Protein AF-A0A1M3BJ29-F1 (afdb_monomer_lite)

Sequence (364 aa):
MPGTSGEQMVEWARKAEQRGFSSLGTIDRITYGSYESLIALSAAAAVTERIGLVTAVLLAPLRDNGALLGKQTLSLNALSGGRLTLGLGLGGRDDDYAAIDADMSTRGADMEAILTRLTEVWADDTIGPAVAPPTLIIGGGVPASFERAAKYGSEGWIAGGLPPDAFADSLAKVKQAWAAAGRDGEPRGMALGYFALGDADPAPYLTDYYAFLGEETANMIAGSAARDADTVRGYIGGFSEAGCDELIFFPTVADPDQVDLLADAAGPERGGVRAGEEVARVAVKLQPRGHRDELLGFAGDVLRARVAAPPVDGKANKALCKLIAERAGVPPSRVAVVRGVKSRDKLVEIQGVDAAALPGLLGG

pLDDT: mean 93.1, std 9.47, range [32.84, 98.75]

Foldseek 3Di:
DAPQDLVLLLLLLLLLVVLPPQADEDEAFDPDRDDHQLVSLLSSLQNDAGHAYEYLAYQQLLVQDLLVVLQSQLQSCVSNVNRYEHEYEHDDDVVRCVVSVHDSVCSLVSSVVSLVSSLVNQVDCPRHHVDHGHAYEYEDQDLSRLLVCLDSNHQAYEYEDDFLVSQLVSLVSSQVSNVVSVHPDGHAYEYEAEADEDPDQLLVQQQVVCCVVPNVVSVVNSVRHHYALVSLCVRVVSNVVSVHPYYHYDYSDSHSCVSVRSSVSNPPPPPDDPLFAAKAKAKEQEAELDPAWDFPADDDRYTYTYHNHDLPPLRSVLSVLVSLCVLQVHDSVQKHFPDQSVHSITMIIGTSDHNVCSNVSRHD

Radius of gyration: 23.7 Å; chains: 1; bounding box: 48×61×63 Å

Secondary structure (DSSP, 8-state):
-TT--HHHHHHHHHHHHHTT-SEEEE---SSSSSPPHHHHHHHHHHH-SSSEEEES-EEGGG---HHHHHHHHHHHHHHHTS-EEEEEE----HHHHHTTT--TTTHHHHHHHHHHHHHHHHH-TTSS-SSPPPEEEEE-SSHHHHHHHHSTT--EEE--S--HHHHHHHHHHHHHHHHHTT-SS-PEEEEEEEE--TT--SHHHHHHHTGGG-HHHHHHHHHTSB-SHHHHHHHHHHHHHTT-SEEEEEESS--THHHHHHHHHH-S-SS---TT--EEEEEEEEEES-SS-EEEEEETTEEEEEESS-SSTTHHHHHHHHHHHHHHTS-GGGEEEEE-TTSSEEEEEEET--TTTHHHHH--

Structure (mmCIF, N/CA/C/O backbone):
data_AF-A0A1M3BJ29-F1
#
_entry.id   AF-A0A1M3BJ29-F1
#
loop_
_atom_site.group_PDB
_atom_site.id
_atom_site.type_symbol
_atom_site.label_atom_id
_atom_site.label_alt_id
_atom_site.label_comp_id
_atom_site.label_asym_id
_atom_site.label_entity_id
_atom_site.label_seq_id
_atom_site.pdbx_PDB_ins_code
_atom_site.Cartn_x
_atom_site.Cartn_y
_atom_site.Cartn_z
_atom_site.occupancy
_atom_site.B_iso_or_equiv
_atom_site.auth_seq_id
_atom_site.auth_comp_id
_atom_site.auth_asym_id
_atom_site.auth_atom_id
_atom_site.pdbx_PDB_model_num
ATOM 1 N N . MET A 1 1 ? -0.703 -0.303 -14.716 1.00 85.44 1 MET A N 1
ATOM 2 C CA . MET A 1 1 ? 0.170 -0.125 -15.896 1.00 85.44 1 MET A CA 1
ATOM 3 C C . MET A 1 1 ? -0.687 0.303 -17.080 1.00 85.44 1 MET A C 1
ATOM 5 O O . MET A 1 1 ? -1.888 0.035 -17.042 1.00 85.44 1 MET A O 1
ATOM 9 N N . PRO A 1 2 ? -0.115 0.953 -18.104 1.00 90.56 2 PRO A N 1
ATOM 10 C CA . PRO A 1 2 ? -0.832 1.302 -19.323 1.00 90.56 2 PRO A CA 1
ATOM 11 C C . PRO A 1 2 ? -1.365 0.059 -20.037 1.00 90.56 2 PRO A C 1
ATOM 13 O O . PRO A 1 2 ? -0.693 -0.967 -20.094 1.00 90.56 2 PRO A O 1
ATOM 16 N N . GLY A 1 3 ? -2.587 0.144 -20.564 1.00 90.81 3 GLY A N 1
ATOM 17 C CA . GLY A 1 3 ? -3.200 -0.934 -21.347 1.00 90.81 3 GLY A CA 1
ATOM 18 C C . GLY A 1 3 ? -3.744 -2.119 -20.540 1.00 90.81 3 GLY A C 1
ATOM 19 O O . GLY A 1 3 ? -4.317 -3.026 -21.138 1.00 90.81 3 GLY A O 1
ATOM 20 N N . THR A 1 4 ? -3.624 -2.124 -19.207 1.00 94.38 4 THR A N 1
ATOM 21 C CA . THR A 1 4 ? -4.295 -3.124 -18.362 1.00 94.38 4 THR A CA 1
ATOM 22 C C . THR A 1 4 ? -5.810 -2.974 -18.495 1.00 94.38 4 THR A C 1
ATOM 24 O O . THR A 1 4 ? -6.353 -1.909 -18.211 1.00 94.38 4 THR A O 1
ATOM 27 N N . SER A 1 5 ? -6.499 -4.036 -18.912 1.00 96.56 5 SER A N 1
ATOM 28 C CA . SER A 1 5 ? -7.964 -4.054 -18.976 1.00 96.56 5 SER A CA 1
ATOM 29 C C . SER A 1 5 ? -8.600 -4.220 -17.592 1.00 96.56 5 SER A C 1
ATOM 31 O O . SER A 1 5 ? -7.969 -4.688 -16.639 1.00 96.56 5 SER A O 1
ATOM 33 N N . GLY A 1 6 ? -9.889 -3.886 -17.483 1.00 95.44 6 GLY A N 1
ATOM 34 C CA . GLY A 1 6 ? -10.634 -4.056 -16.236 1.00 95.44 6 GLY A CA 1
ATOM 35 C C . GLY A 1 6 ? -10.745 -5.525 -15.823 1.00 95.44 6 GLY A C 1
ATOM 36 O O . GLY A 1 6 ? -10.639 -5.834 -14.641 1.00 95.44 6 GLY A O 1
ATOM 37 N N . GLU A 1 7 ? -10.888 -6.432 -16.793 1.00 96.62 7 GLU A N 1
ATOM 38 C CA . GLU A 1 7 ? -10.922 -7.878 -16.555 1.00 96.62 7 GLU A CA 1
ATOM 39 C C . GLU A 1 7 ? -9.597 -8.384 -15.978 1.00 96.62 7 GLU A C 1
ATOM 41 O O . GLU A 1 7 ? -9.605 -9.058 -14.951 1.00 96.62 7 GLU A O 1
ATOM 46 N N . GLN A 1 8 ? -8.463 -7.983 -16.565 1.00 96.88 8 GLN A N 1
ATOM 47 C CA . GLN A 1 8 ? -7.137 -8.348 -16.053 1.00 96.88 8 GLN A CA 1
ATOM 48 C C . GLN A 1 8 ? -6.909 -7.836 -14.630 1.00 96.88 8 GLN A C 1
ATOM 50 O O . GLN A 1 8 ? -6.399 -8.573 -13.793 1.00 96.88 8 GLN A O 1
ATOM 55 N N . MET A 1 9 ? -7.305 -6.595 -14.332 1.00 95.88 9 MET A N 1
ATOM 56 C CA . MET A 1 9 ? -7.158 -6.027 -12.988 1.00 95.88 9 MET A CA 1
ATOM 57 C C . MET A 1 9 ? -7.984 -6.804 -11.949 1.00 95.88 9 MET A C 1
ATOM 59 O O . MET A 1 9 ? -7.482 -7.138 -10.877 1.00 95.88 9 MET A O 1
ATOM 63 N N . VAL A 1 10 ? -9.233 -7.142 -12.279 1.00 96.50 10 VAL A N 1
ATOM 64 C CA . VAL A 1 10 ? -10.110 -7.928 -11.398 1.00 96.50 10 VAL A CA 1
ATOM 65 C C . VAL A 1 10 ? -9.575 -9.351 -11.209 1.00 96.50 10 VAL A C 1
ATOM 67 O O . VAL A 1 10 ? -9.601 -9.874 -10.094 1.00 96.50 10 VAL A O 1
ATOM 70 N N . GLU A 1 11 ? -9.069 -9.975 -12.272 1.00 97.75 11 GLU A N 1
ATOM 71 C CA . GLU A 1 11 ? -8.476 -11.311 -12.202 1.00 97.75 11 GLU A CA 1
ATOM 72 C C . GLU A 1 11 ? -7.193 -11.326 -11.367 1.00 97.75 11 GLU A C 1
ATOM 74 O O . GLU A 1 11 ? -6.992 -12.238 -10.566 1.00 97.75 11 GLU A O 1
ATOM 79 N N . TRP A 1 12 ? -6.383 -10.269 -11.453 1.00 97.12 12 TRP A N 1
ATOM 80 C CA . TRP A 1 12 ? -5.214 -10.081 -10.597 1.00 97.12 12 TRP A CA 1
ATOM 81 C C . TRP A 1 12 ? -5.582 -10.134 -9.113 1.00 97.12 12 TRP A C 1
ATOM 83 O O . TRP A 1 12 ? -4.944 -10.842 -8.335 1.00 97.12 12 TRP A O 1
ATOM 93 N N . ALA A 1 13 ? -6.636 -9.412 -8.720 1.00 97.94 13 ALA A N 1
ATOM 94 C CA . ALA A 1 13 ? -7.101 -9.379 -7.337 1.00 97.94 13 ALA A CA 1
ATOM 95 C C . ALA A 1 13 ? -7.564 -10.765 -6.856 1.00 97.94 13 ALA A C 1
ATOM 97 O O . ALA A 1 13 ? -7.181 -11.201 -5.768 1.00 97.94 13 ALA A O 1
ATOM 98 N N . ARG A 1 14 ? -8.336 -11.487 -7.684 1.00 97.94 14 ARG A N 1
ATOM 99 C CA . ARG A 1 14 ? -8.799 -12.847 -7.361 1.00 97.94 14 ARG A CA 1
ATOM 100 C C . ARG A 1 14 ? -7.642 -13.823 -7.218 1.00 97.94 14 ARG A C 1
ATOM 102 O O . ARG A 1 14 ? -7.586 -14.543 -6.223 1.00 97.94 14 ARG A O 1
ATOM 109 N N . LYS A 1 15 ? -6.718 -13.841 -8.183 1.00 97.69 15 LYS A N 1
ATOM 110 C CA . LYS A 1 15 ? -5.537 -14.709 -8.138 1.00 97.69 15 LYS A CA 1
ATOM 111 C C . LYS A 1 15 ? -4.678 -14.396 -6.923 1.00 97.69 15 LYS A C 1
ATOM 113 O O . LYS A 1 15 ? -4.267 -15.321 -6.232 1.00 97.69 15 LYS A O 1
ATOM 118 N N . ALA A 1 16 ? -4.460 -13.119 -6.604 1.00 97.19 16 ALA A N 1
ATOM 119 C CA . ALA A 1 16 ? -3.646 -12.738 -5.454 1.00 97.19 16 ALA A CA 1
ATOM 120 C C . ALA A 1 16 ? -4.238 -13.289 -4.144 1.00 97.19 16 ALA A C 1
ATOM 122 O O . ALA A 1 16 ? -3.531 -13.911 -3.350 1.00 97.19 16 ALA A O 1
ATOM 123 N N . GLU A 1 17 ? -5.552 -13.164 -3.946 1.00 96.06 17 GLU A N 1
ATOM 124 C CA . GLU A 1 17 ? -6.209 -13.749 -2.775 1.00 96.06 17 GLU A CA 1
ATOM 125 C C . GLU A 1 17 ? -6.173 -15.287 -2.782 1.00 96.06 17 GLU A C 1
ATOM 127 O O . GLU A 1 17 ? -5.864 -15.902 -1.761 1.00 96.06 17 GLU A O 1
ATOM 132 N N . GLN A 1 18 ? -6.474 -15.926 -3.917 1.00 95.12 18 GLN A N 1
ATOM 133 C CA . GLN A 1 18 ? -6.482 -17.391 -4.039 1.00 95.12 18 GLN A CA 1
ATOM 134 C C . GLN A 1 18 ? -5.099 -17.998 -3.805 1.00 95.12 18 GLN A C 1
ATOM 136 O O . GLN A 1 18 ? -4.978 -19.068 -3.210 1.00 95.12 18 GLN A O 1
ATOM 141 N N . ARG A 1 19 ? -4.050 -17.302 -4.247 1.00 94.50 19 ARG A N 1
ATOM 142 C CA . ARG A 1 19 ? -2.663 -17.695 -4.024 1.00 94.50 19 ARG A CA 1
ATOM 143 C C . ARG A 1 19 ? -2.163 -17.333 -2.629 1.00 94.50 19 ARG A C 1
ATOM 145 O O . ARG A 1 19 ? -1.048 -17.730 -2.314 1.00 94.50 19 ARG A O 1
ATOM 152 N N . GLY A 1 20 ? -2.956 -16.658 -1.795 1.00 91.50 20 GLY A N 1
ATOM 153 C CA . GLY A 1 20 ? -2.639 -16.407 -0.388 1.00 91.50 20 GLY A CA 1
ATOM 154 C C . GLY A 1 20 ? -1.705 -15.223 -0.146 1.00 91.50 20 GLY A C 1
ATOM 155 O O . GLY A 1 20 ? -0.954 -15.239 0.823 1.00 91.50 20 GLY A O 1
ATOM 156 N N . PHE A 1 21 ? -1.706 -14.213 -1.019 1.00 95.56 21 PHE A N 1
ATOM 157 C CA . PHE A 1 21 ? -1.028 -12.951 -0.714 1.00 95.56 21 PHE A CA 1
ATOM 158 C C . PHE A 1 21 ? -1.762 -12.205 0.410 1.00 95.56 21 PHE A C 1
ATOM 160 O O . PHE A 1 21 ? -2.993 -12.189 0.459 1.00 95.56 21 PHE A O 1
ATOM 167 N N . SER A 1 22 ? -0.996 -11.571 1.298 1.00 95.00 22 SER A N 1
ATOM 168 C CA . SER A 1 22 ? -1.497 -10.764 2.418 1.00 95.00 22 SER A CA 1
ATOM 169 C C . SER A 1 22 ? -2.079 -9.428 1.967 1.00 95.00 22 SER A C 1
ATOM 171 O O . SER A 1 22 ? -3.017 -8.925 2.585 1.00 95.00 22 SER A O 1
ATOM 173 N N . SER A 1 23 ? -1.545 -8.846 0.892 1.00 96.12 23 SER A N 1
ATOM 174 C CA . SER A 1 23 ? -1.944 -7.528 0.411 1.00 96.12 23 SER A CA 1
ATOM 175 C C . SER A 1 23 ? -1.945 -7.403 -1.115 1.00 96.12 23 SER A C 1
ATOM 177 O O . SER A 1 23 ? -1.180 -8.053 -1.825 1.00 96.12 23 SER A O 1
ATOM 179 N N . LEU A 1 24 ? -2.826 -6.533 -1.613 1.00 96.00 24 LEU A N 1
ATOM 180 C CA . LEU A 1 24 ? -2.876 -6.042 -2.984 1.00 96.00 24 LEU A CA 1
ATOM 181 C C . LEU A 1 24 ? -2.599 -4.534 -2.967 1.00 96.00 24 LEU A C 1
ATOM 183 O O . LEU A 1 24 ? -3.343 -3.770 -2.349 1.00 96.00 24 LEU A O 1
ATOM 187 N N . GLY A 1 25 ? -1.524 -4.116 -3.637 1.00 96.06 25 GLY A N 1
ATOM 188 C CA . GLY A 1 25 ? -1.074 -2.725 -3.672 1.00 96.06 25 GLY A CA 1
ATOM 189 C C . GLY A 1 25 ? -1.437 -1.985 -4.962 1.00 96.06 25 GLY A C 1
ATOM 190 O O . GLY A 1 25 ? -1.414 -2.572 -6.043 1.00 96.06 25 GLY A O 1
ATOM 191 N N . THR A 1 26 ? -1.680 -0.675 -4.875 1.00 96.81 26 THR A N 1
ATOM 192 C CA . THR A 1 26 ? -1.688 0.244 -6.032 1.00 96.81 26 THR A CA 1
ATOM 193 C C . THR A 1 26 ? -0.641 1.346 -5.877 1.00 96.81 26 THR A C 1
ATOM 195 O O . THR A 1 26 ? -0.349 1.771 -4.763 1.00 96.81 26 THR A O 1
ATOM 198 N N . ILE A 1 27 ? -0.101 1.844 -6.993 1.00 93.69 27 ILE A N 1
ATOM 199 C CA . ILE A 1 27 ? 0.728 3.060 -7.038 1.00 93.69 27 ILE A CA 1
ATOM 200 C C . ILE A 1 27 ? -0.049 4.123 -7.809 1.00 93.69 27 ILE A C 1
ATOM 202 O O . ILE A 1 27 ? -0.642 3.826 -8.845 1.00 93.69 27 ILE A O 1
ATOM 206 N N . ASP A 1 28 ? -0.035 5.349 -7.298 1.00 95.06 28 ASP A N 1
ATOM 207 C CA . ASP A 1 28 ? -0.880 6.434 -7.778 1.00 95.06 28 ASP A CA 1
ATOM 208 C C . ASP A 1 28 ? -0.144 7.371 -8.755 1.00 95.06 28 ASP A C 1
ATOM 210 O O . ASP A 1 28 ? 1.025 7.715 -8.560 1.00 95.06 28 ASP A O 1
ATOM 214 N N . ARG A 1 29 ? -0.854 7.779 -9.810 1.00 94.44 29 ARG A N 1
ATOM 215 C CA . ARG A 1 29 ? -0.476 8.776 -10.826 1.00 94.44 29 ARG A CA 1
ATOM 216 C C . ARG A 1 29 ? -1.756 9.382 -11.395 1.00 94.44 29 ARG A C 1
ATOM 218 O O . ARG A 1 29 ? -2.743 8.664 -11.549 1.00 94.44 29 ARG A O 1
ATOM 225 N N . ILE A 1 30 ? -1.717 10.657 -11.770 1.00 94.94 30 ILE A N 1
ATOM 226 C CA . ILE A 1 30 ? -2.818 11.321 -12.484 1.00 94.94 30 ILE A CA 1
ATOM 227 C C . ILE A 1 30 ? -2.567 11.268 -13.991 1.00 94.94 30 ILE A C 1
ATOM 229 O O . ILE A 1 30 ? -3.435 10.891 -14.774 1.00 94.94 30 ILE A O 1
ATOM 233 N N . THR A 1 31 ? -1.347 11.598 -14.399 1.00 94.88 31 THR A N 1
ATOM 234 C CA . THR A 1 31 ? -0.920 11.747 -15.796 1.00 94.88 31 THR A CA 1
ATOM 235 C C . THR A 1 31 ? -0.272 10.479 -16.336 1.00 94.88 31 THR A C 1
ATOM 237 O O . THR A 1 31 ? 0.792 10.491 -16.952 1.00 94.88 31 THR A O 1
ATOM 240 N N . TYR A 1 32 ? -0.906 9.336 -16.089 1.00 94.50 32 TYR A N 1
ATOM 241 C CA . TYR A 1 32 ? -0.381 8.053 -16.530 1.00 94.50 32 TYR A CA 1
ATOM 242 C C . TYR A 1 32 ? -1.513 7.091 -16.885 1.00 94.50 32 TYR A C 1
ATOM 244 O O . TYR A 1 32 ? -2.586 7.153 -16.296 1.00 94.50 32 TYR A O 1
ATOM 252 N N . GLY A 1 33 ? -1.288 6.188 -17.845 1.00 91.94 33 GLY A N 1
ATOM 253 C CA . GLY A 1 33 ? -2.321 5.303 -18.411 1.00 91.94 33 GLY A CA 1
ATOM 254 C C . GLY A 1 33 ? -2.851 4.201 -17.477 1.00 91.94 33 GLY A C 1
ATOM 255 O O . GLY A 1 33 ? -3.250 3.144 -17.955 1.00 91.94 33 GLY A O 1
ATOM 256 N N . SER A 1 34 ? -2.801 4.392 -16.160 1.00 92.25 34 SER A N 1
ATOM 257 C CA . SER A 1 34 ? -3.287 3.471 -15.130 1.00 92.25 34 SER A CA 1
ATOM 258 C C . SER A 1 34 ? -4.682 3.845 -14.618 1.00 92.25 34 SER A C 1
ATOM 260 O O . SER A 1 34 ? -5.132 4.977 -14.762 1.00 92.25 34 SER A O 1
ATOM 262 N N . TYR A 1 35 ? -5.362 2.891 -13.977 1.00 95.56 35 TYR A N 1
ATOM 263 C CA . TYR A 1 35 ? -6.582 3.172 -13.216 1.00 95.56 35 TYR A CA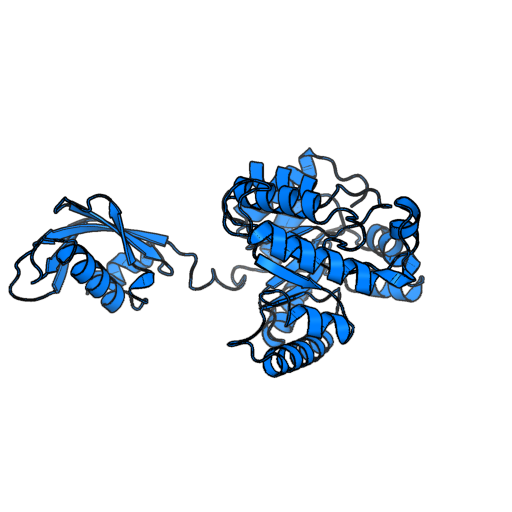 1
ATOM 264 C C . TYR A 1 35 ? -6.291 4.026 -11.976 1.00 95.56 35 TYR A C 1
ATOM 266 O O . TYR A 1 35 ? -5.233 3.887 -11.363 1.00 95.56 35 TYR A O 1
ATOM 274 N N . GLU A 1 36 ? -7.256 4.861 -11.583 1.00 96.38 36 GLU A N 1
ATOM 275 C CA . GLU A 1 36 ? -7.212 5.593 -10.312 1.00 96.38 36 GLU A CA 1
ATOM 276 C C . GLU A 1 36 ? -7.216 4.604 -9.134 1.00 96.38 36 GLU A C 1
ATOM 278 O O . GLU A 1 36 ? -7.970 3.623 -9.132 1.00 96.38 36 GLU A O 1
ATOM 283 N N . SER A 1 37 ? -6.352 4.852 -8.146 1.00 96.88 37 SER A N 1
ATOM 284 C CA . SER A 1 37 ? -6.035 3.906 -7.070 1.00 96.88 37 SER A CA 1
ATOM 285 C C . SER A 1 37 ? -7.246 3.464 -6.240 1.00 96.88 37 SER A C 1
ATOM 287 O O . SER A 1 37 ? -7.440 2.266 -6.028 1.00 96.88 37 SER A O 1
ATOM 289 N N . LEU A 1 38 ? -8.076 4.396 -5.764 1.00 98.06 38 LEU A N 1
ATOM 290 C CA . LEU A 1 38 ? -9.226 4.066 -4.917 1.00 98.06 38 LEU A CA 1
ATOM 291 C C . LEU A 1 38 ? -10.330 3.367 -5.715 1.00 98.06 38 LEU A C 1
ATOM 293 O O . LEU A 1 38 ? -10.992 2.472 -5.187 1.00 98.06 38 LEU A O 1
ATOM 297 N N . ILE A 1 39 ? -10.513 3.726 -6.987 1.00 97.81 39 ILE A N 1
ATOM 298 C CA . ILE A 1 39 ? -11.449 3.043 -7.890 1.00 97.81 39 ILE A CA 1
ATOM 299 C C . ILE A 1 39 ? -10.988 1.603 -8.148 1.00 97.81 39 ILE A C 1
ATOM 301 O O . ILE A 1 39 ? -11.791 0.675 -8.024 1.00 97.81 39 ILE A O 1
ATOM 305 N N . ALA A 1 40 ? -9.704 1.395 -8.451 1.00 97.75 40 ALA A N 1
ATOM 306 C CA . ALA A 1 40 ? -9.143 0.063 -8.668 1.00 97.75 40 ALA A CA 1
ATOM 307 C C . ALA A 1 40 ? -9.280 -0.819 -7.415 1.00 97.75 40 ALA A C 1
ATOM 309 O O . ALA A 1 40 ? -9.780 -1.941 -7.500 1.00 97.75 40 ALA A O 1
ATOM 310 N N . LEU A 1 41 ? -8.932 -0.289 -6.237 1.00 98.56 41 LEU A N 1
ATOM 311 C CA . LEU A 1 41 ? -9.098 -1.011 -4.974 1.00 98.56 41 LEU A CA 1
ATOM 312 C C . LEU A 1 41 ? -10.571 -1.255 -4.617 1.00 98.56 41 LEU A C 1
ATOM 314 O O . LEU A 1 41 ? -10.875 -2.282 -4.021 1.00 98.56 41 LEU A O 1
ATOM 318 N N . SER A 1 42 ? -11.501 -0.380 -5.013 1.00 98.56 42 SER A N 1
ATOM 319 C CA . SER A 1 42 ? -12.945 -0.621 -4.840 1.00 98.56 42 SER A CA 1
ATOM 320 C C . SER A 1 42 ? -13.434 -1.805 -5.675 1.00 98.56 42 SER A C 1
ATOM 322 O O . SER A 1 42 ? -14.220 -2.620 -5.194 1.00 98.56 42 SER A O 1
ATOM 324 N N . ALA A 1 43 ? -12.949 -1.936 -6.911 1.00 98.38 43 ALA A N 1
ATOM 325 C CA . ALA A 1 43 ? -13.258 -3.088 -7.748 1.00 98.38 43 ALA A CA 1
ATOM 326 C C . ALA A 1 43 ? -12.630 -4.379 -7.194 1.00 98.38 43 ALA A C 1
ATOM 328 O O . ALA A 1 43 ? -13.306 -5.405 -7.142 1.00 98.38 43 ALA A O 1
ATOM 329 N N . ALA A 1 44 ? -11.386 -4.318 -6.704 1.00 98.38 44 ALA A N 1
ATOM 330 C CA . ALA A 1 44 ? -10.740 -5.440 -6.021 1.00 98.38 44 ALA A CA 1
ATOM 331 C C . ALA A 1 44 ? -11.490 -5.849 -4.740 1.00 98.38 44 ALA A C 1
ATOM 333 O O . ALA A 1 44 ? -11.702 -7.039 -4.503 1.00 98.38 44 ALA A O 1
ATOM 334 N N . ALA A 1 45 ? -11.955 -4.881 -3.942 1.00 98.44 45 ALA A N 1
ATOM 335 C CA . ALA A 1 45 ? -12.751 -5.126 -2.739 1.00 98.44 45 ALA A CA 1
ATOM 336 C C . ALA A 1 45 ? -14.032 -5.910 -3.044 1.00 98.44 45 ALA A C 1
ATOM 338 O O . ALA A 1 45 ? -14.408 -6.782 -2.271 1.00 98.44 45 ALA A O 1
ATOM 339 N N . ALA A 1 46 ? -14.679 -5.632 -4.180 1.00 98.12 46 ALA A N 1
ATOM 340 C CA . ALA A 1 46 ? -15.920 -6.291 -4.580 1.00 98.12 46 ALA A CA 1
ATOM 341 C C . ALA A 1 46 ? -15.744 -7.762 -5.004 1.00 98.12 46 ALA A C 1
ATOM 343 O O . ALA A 1 46 ? -16.730 -8.495 -5.070 1.00 98.12 46 ALA A O 1
ATOM 344 N N . VAL A 1 47 ? -14.519 -8.193 -5.322 1.00 98.00 47 VAL A N 1
ATOM 345 C CA . VAL A 1 47 ? -14.226 -9.560 -5.793 1.00 98.00 47 VAL A CA 1
ATOM 346 C C . VAL A 1 47 ? -13.291 -10.337 -4.870 1.00 98.00 47 VAL A C 1
ATOM 348 O O . VAL A 1 47 ? -12.876 -11.436 -5.235 1.00 98.00 47 VAL A O 1
ATOM 351 N N . THR A 1 48 ? -12.959 -9.772 -3.707 1.00 97.62 48 THR A N 1
ATOM 352 C CA . THR A 1 48 ? -12.093 -10.394 -2.701 1.00 97.62 48 THR A CA 1
ATOM 353 C C . THR A 1 48 ? -12.678 -10.268 -1.303 1.00 97.62 48 THR A C 1
ATOM 355 O O . THR A 1 48 ? -13.410 -9.319 -1.025 1.00 97.62 48 THR A O 1
ATOM 358 N N . GLU A 1 49 ? -12.325 -11.176 -0.394 1.00 94.81 49 GLU A N 1
ATOM 359 C CA . GLU A 1 49 ? -12.909 -11.215 0.956 1.00 94.81 49 GLU A CA 1
ATOM 360 C C . GLU A 1 49 ? -11.897 -10.963 2.083 1.00 94.81 49 GLU A C 1
ATOM 362 O O . GLU A 1 49 ? -12.269 -10.415 3.119 1.00 94.81 49 GLU A O 1
ATOM 367 N N . ARG A 1 50 ? -10.628 -11.348 1.901 1.00 95.06 50 ARG A N 1
ATOM 368 C CA . ARG A 1 50 ? -9.613 -11.402 2.970 1.00 95.06 50 ARG A CA 1
ATOM 369 C C . ARG A 1 50 ? -8.374 -10.561 2.702 1.00 95.06 50 ARG A C 1
ATOM 371 O O . ARG A 1 50 ? -7.874 -9.942 3.631 1.00 95.06 50 ARG A O 1
ATOM 378 N N . ILE A 1 51 ? -7.885 -10.529 1.461 1.00 96.88 51 ILE A N 1
ATOM 379 C CA . ILE A 1 51 ? -6.624 -9.849 1.121 1.00 96.88 51 ILE A CA 1
ATOM 380 C C . ILE A 1 51 ? -6.661 -8.362 1.509 1.00 96.88 51 ILE A C 1
ATOM 382 O O . ILE A 1 51 ? -7.646 -7.673 1.240 1.00 96.88 51 ILE A O 1
ATOM 386 N N . GLY A 1 52 ? -5.607 -7.853 2.146 1.00 98.38 52 GLY A N 1
ATOM 387 C CA . GLY A 1 52 ? -5.488 -6.433 2.474 1.00 98.38 52 GLY A CA 1
ATOM 388 C C . GLY A 1 52 ? -5.440 -5.568 1.214 1.00 98.38 52 GLY A C 1
ATOM 389 O O . GLY A 1 52 ? -4.881 -5.970 0.198 1.00 98.38 52 GLY A O 1
ATOM 390 N N . LEU A 1 53 ? -6.009 -4.368 1.269 1.00 98.75 53 LEU A N 1
ATOM 391 C CA . LEU A 1 53 ? -6.006 -3.419 0.154 1.00 98.75 53 LEU A CA 1
ATOM 392 C C . LEU A 1 53 ? -5.130 -2.232 0.533 1.00 98.75 53 LEU A C 1
ATOM 394 O O . LEU A 1 53 ? -5.400 -1.576 1.535 1.00 98.75 53 LEU A O 1
ATOM 398 N N . VAL A 1 54 ? -4.074 -1.965 -0.233 1.00 98.69 54 VAL A N 1
ATOM 399 C CA . VAL A 1 54 ? -3.040 -0.994 0.146 1.00 98.69 54 VAL A CA 1
ATOM 400 C C . VAL A 1 54 ? -2.849 0.040 -0.954 1.00 98.69 54 VAL A C 1
ATOM 402 O O . VAL A 1 54 ? -2.587 -0.303 -2.103 1.00 98.69 54 VAL A O 1
ATOM 405 N N . THR A 1 55 ? -2.893 1.323 -0.607 1.00 98.56 55 THR A N 1
ATOM 406 C CA . THR A 1 55 ? -2.325 2.361 -1.478 1.00 98.56 55 THR A CA 1
ATOM 407 C C . THR A 1 55 ? -0.843 2.526 -1.137 1.00 98.56 55 THR A C 1
ATOM 409 O O . THR A 1 55 ? -0.506 2.845 -0.002 1.00 98.56 55 THR A O 1
ATOM 412 N N . ALA A 1 56 ? 0.063 2.323 -2.093 1.00 97.19 56 ALA A N 1
ATOM 413 C CA . ALA A 1 56 ? 1.519 2.307 -1.894 1.00 97.19 56 ALA A CA 1
ATOM 414 C C . ALA A 1 56 ? 2.265 3.286 -2.831 1.00 97.19 56 ALA A C 1
ATOM 416 O O . ALA A 1 56 ? 3.139 2.904 -3.598 1.00 97.19 56 ALA A O 1
ATOM 417 N N . VAL A 1 57 ? 1.966 4.581 -2.852 1.00 96.81 57 VAL A N 1
ATOM 418 C CA . VAL A 1 57 ? 1.057 5.358 -1.996 1.00 96.81 57 VAL A CA 1
ATOM 419 C C . VAL A 1 57 ? 0.076 6.146 -2.848 1.00 96.81 57 VAL A C 1
ATOM 421 O O . VAL A 1 57 ? 0.320 6.377 -4.030 1.00 96.81 57 VAL A O 1
ATOM 424 N N . LEU A 1 58 ? -1.010 6.593 -2.225 1.00 98.19 58 LEU A N 1
ATOM 425 C CA . LEU A 1 58 ? -1.920 7.592 -2.764 1.00 98.19 58 LEU A CA 1
ATOM 426 C C . LEU A 1 58 ? -1.269 8.981 -2.668 1.00 98.19 58 LEU A C 1
ATOM 428 O O . LEU A 1 58 ? -0.724 9.334 -1.616 1.00 98.19 58 LEU A O 1
ATOM 432 N N . LEU A 1 59 ? -1.330 9.783 -3.733 1.00 97.62 59 LEU A N 1
ATOM 433 C CA . LEU A 1 59 ? -0.751 11.130 -3.738 1.00 97.62 59 LEU A CA 1
ATOM 434 C C . LEU A 1 59 ? -1.708 12.106 -3.048 1.00 97.62 59 LEU A C 1
ATOM 436 O O . LEU A 1 59 ? -2.644 12.617 -3.662 1.00 97.62 59 LEU A O 1
ATOM 440 N N . ALA A 1 60 ? -1.499 12.327 -1.749 1.00 96.94 60 ALA A N 1
ATOM 441 C CA . ALA A 1 60 ? -2.411 13.112 -0.923 1.00 96.94 60 ALA A CA 1
ATOM 442 C C . ALA A 1 60 ? -2.584 14.549 -1.438 1.00 96.94 60 ALA A C 1
ATOM 444 O O . ALA A 1 60 ? -3.735 14.915 -1.640 1.00 96.94 60 ALA A O 1
ATOM 445 N N . PRO A 1 61 ? -1.521 15.327 -1.750 1.00 96.12 61 PRO A N 1
ATOM 446 C CA . PRO A 1 61 ? -1.669 16.701 -2.247 1.00 96.12 61 PRO A CA 1
ATOM 447 C C . PRO A 1 61 ? -2.519 16.829 -3.509 1.00 96.12 61 PRO A C 1
ATOM 449 O O . PRO A 1 61 ? -3.038 17.900 -3.771 1.00 96.12 61 PRO A O 1
ATOM 452 N N . LEU A 1 62 ? -2.691 15.740 -4.265 1.00 95.81 62 LEU A N 1
ATOM 453 C CA . LEU A 1 62 ? -3.499 15.731 -5.481 1.00 95.81 62 LEU A CA 1
ATOM 454 C C . LEU A 1 62 ? -4.996 15.496 -5.221 1.00 95.81 62 LEU A C 1
ATOM 456 O O . LEU A 1 62 ? -5.771 15.247 -6.143 1.00 95.81 62 LEU A O 1
ATOM 460 N N . ARG A 1 63 ? -5.407 15.494 -3.948 1.00 94.12 63 ARG A N 1
ATOM 461 C CA . ARG A 1 63 ? -6.788 15.322 -3.492 1.00 94.12 63 ARG A CA 1
ATOM 462 C C . ARG A 1 63 ? -7.225 16.582 -2.747 1.00 94.12 63 ARG A C 1
ATOM 464 O O . ARG A 1 63 ? -7.368 16.560 -1.527 1.00 94.12 63 ARG A O 1
ATOM 471 N N . ASP A 1 64 ? -7.493 17.654 -3.486 1.00 84.19 64 ASP A N 1
ATOM 472 C CA . ASP A 1 64 ? -7.762 19.011 -2.965 1.00 84.19 64 ASP A CA 1
ATOM 473 C C . ASP A 1 64 ? -8.850 19.106 -1.883 1.00 84.19 64 ASP A C 1
ATOM 475 O O . ASP A 1 64 ? -8.935 20.082 -1.139 1.00 84.19 64 ASP A O 1
ATOM 479 N N . ASN A 1 65 ? -9.716 18.097 -1.778 1.00 92.94 65 ASN A N 1
ATOM 480 C CA . ASN A 1 65 ? -10.791 18.063 -0.803 1.00 92.94 65 ASN A CA 1
ATOM 481 C C . ASN A 1 65 ? -10.638 16.889 0.172 1.00 92.94 65 ASN A C 1
ATOM 483 O O . ASN A 1 65 ? -11.145 15.788 -0.062 1.00 92.94 65 ASN A O 1
ATOM 487 N N . GLY A 1 66 ? -10.024 17.160 1.327 1.00 94.88 66 GLY A N 1
ATOM 488 C CA . GLY A 1 66 ? -9.854 16.177 2.402 1.00 94.88 66 GLY A CA 1
ATOM 489 C C . GLY A 1 66 ? -11.169 15.601 2.949 1.00 94.88 66 GLY A C 1
ATOM 490 O O . GLY A 1 66 ? -11.190 14.458 3.394 1.00 94.88 66 GLY A O 1
ATOM 491 N N . ALA A 1 67 ? -12.290 16.332 2.867 1.00 96.12 67 ALA A N 1
ATOM 492 C CA . ALA A 1 67 ? -13.599 15.805 3.269 1.00 96.12 67 ALA A CA 1
ATOM 493 C C . ALA A 1 67 ? -14.136 14.771 2.271 1.00 96.12 67 ALA A C 1
ATOM 495 O O . ALA A 1 67 ? -14.655 13.726 2.670 1.00 96.12 67 ALA A O 1
ATOM 496 N N . LEU A 1 68 ? -13.980 15.038 0.971 1.00 97.50 68 LEU A N 1
ATOM 497 C CA . LEU A 1 68 ? -14.325 14.075 -0.071 1.00 97.50 68 LEU A CA 1
ATOM 498 C C . LEU A 1 68 ? -13.422 12.841 0.012 1.00 97.50 68 LEU A C 1
ATOM 500 O O . LEU A 1 68 ? -13.940 11.725 -0.000 1.00 97.50 68 LEU A O 1
ATOM 504 N N . LEU A 1 69 ? -12.111 13.034 0.180 1.00 98.12 69 LEU A N 1
ATOM 505 C CA . LEU A 1 69 ? -11.165 11.934 0.363 1.00 98.12 69 LEU A CA 1
ATOM 506 C C . LEU A 1 69 ? -11.506 11.101 1.608 1.00 98.12 69 LEU A C 1
ATOM 508 O O . LEU A 1 69 ? -11.529 9.872 1.544 1.00 98.12 69 LEU A O 1
ATOM 512 N N . GLY A 1 70 ? -11.843 11.750 2.725 1.00 98.00 70 GLY A N 1
ATOM 513 C CA . GLY A 1 70 ? -12.312 11.082 3.941 1.00 98.00 70 GLY A CA 1
ATOM 514 C C . GLY A 1 70 ? -13.542 10.213 3.680 1.00 98.00 70 GLY A C 1
ATOM 515 O O . GLY A 1 70 ? -13.546 9.028 4.008 1.00 98.00 70 GLY A O 1
ATOM 516 N N . LYS A 1 71 ? -14.548 10.743 2.973 1.00 98.12 71 LYS A N 1
ATOM 517 C CA . LYS A 1 71 ? -15.721 9.957 2.565 1.00 98.12 71 LYS A CA 1
ATOM 518 C C . LYS A 1 71 ? -15.363 8.782 1.652 1.00 98.12 71 LYS A C 1
ATOM 520 O O . LYS A 1 71 ? -15.903 7.692 1.841 1.00 98.12 71 LYS A O 1
ATOM 525 N N . GLN A 1 72 ? -14.501 8.988 0.655 1.00 98.50 72 GLN A N 1
ATOM 526 C CA . GLN A 1 72 ? -14.081 7.943 -0.289 1.00 98.50 72 GLN A CA 1
ATOM 527 C C . GLN A 1 72 ? -13.362 6.801 0.436 1.00 98.50 72 GLN A C 1
ATOM 529 O O . GLN A 1 72 ? -13.703 5.636 0.245 1.00 98.50 72 GLN A O 1
ATOM 534 N N . THR A 1 73 ? -12.421 7.141 1.315 1.00 98.50 73 THR A N 1
ATOM 535 C CA . THR A 1 73 ? -11.629 6.174 2.086 1.00 98.50 73 THR A CA 1
ATOM 536 C C . THR A 1 73 ? -12.470 5.423 3.117 1.00 98.50 73 THR A C 1
ATOM 538 O O . THR A 1 73 ? -12.363 4.202 3.185 1.00 98.50 73 THR A O 1
ATOM 541 N N . LEU A 1 74 ? -13.382 6.089 3.836 1.00 98.50 74 LEU A N 1
ATOM 542 C CA . LEU A 1 74 ? -14.349 5.418 4.718 1.00 98.50 74 LEU A CA 1
ATOM 543 C C . LEU A 1 74 ? -15.286 4.486 3.939 1.00 98.50 74 LEU A C 1
ATOM 545 O O . LEU A 1 74 ? -15.568 3.375 4.382 1.00 98.50 74 LEU A O 1
ATOM 549 N N . SER A 1 75 ? -15.743 4.909 2.757 1.00 98.62 75 SER A N 1
ATOM 550 C CA . SER A 1 75 ? -16.610 4.087 1.901 1.00 98.62 75 SER A CA 1
ATOM 551 C C . SER A 1 75 ? -15.892 2.829 1.419 1.00 98.62 75 SER A C 1
ATOM 553 O O . SER A 1 75 ? -16.439 1.736 1.538 1.00 98.62 75 SER A O 1
ATOM 555 N N . LEU A 1 76 ? -14.655 2.958 0.933 1.00 98.62 76 LEU A N 1
ATOM 556 C CA . LEU A 1 76 ? -13.838 1.812 0.535 1.00 98.62 76 LEU A CA 1
ATOM 557 C C . LEU A 1 76 ? -13.504 0.911 1.731 1.00 98.62 76 LEU A C 1
ATOM 559 O O . LEU A 1 76 ? -13.568 -0.315 1.618 1.00 98.62 76 LEU A O 1
ATOM 563 N N . ASN A 1 77 ? -13.198 1.488 2.895 1.00 98.31 77 ASN A N 1
ATOM 564 C CA . ASN A 1 77 ? -12.946 0.695 4.092 1.00 98.31 77 ASN A CA 1
ATOM 565 C C . ASN A 1 77 ? -14.195 -0.106 4.493 1.00 98.31 77 ASN A C 1
ATOM 567 O O . ASN A 1 77 ? -14.097 -1.298 4.763 1.00 98.31 77 ASN A O 1
ATOM 571 N N . ALA A 1 78 ? -15.385 0.497 4.433 1.00 97.69 78 ALA A N 1
ATOM 572 C CA . ALA A 1 78 ? -16.643 -0.197 4.699 1.00 97.69 78 ALA A CA 1
ATOM 573 C C . ALA A 1 78 ? -16.932 -1.306 3.671 1.00 97.69 78 ALA A C 1
ATOM 575 O O . ALA A 1 78 ? -17.251 -2.428 4.058 1.00 97.69 78 ALA A O 1
ATOM 576 N N . LEU A 1 79 ? -16.783 -1.016 2.372 1.00 97.88 79 LEU A N 1
ATOM 577 C CA . LEU A 1 79 ? -17.005 -1.984 1.289 1.00 97.88 79 LEU A CA 1
ATOM 578 C C . LEU A 1 79 ? -16.045 -3.173 1.358 1.00 97.88 79 LEU A C 1
ATOM 580 O O . LEU A 1 79 ? -16.430 -4.294 1.046 1.00 97.88 79 LEU A O 1
ATOM 584 N N . SER A 1 80 ? -14.805 -2.933 1.780 1.00 96.94 80 SER A N 1
ATOM 585 C CA . SER A 1 80 ? -13.808 -3.988 1.947 1.00 96.94 80 SER A CA 1
ATOM 586 C C . SER A 1 80 ? -13.921 -4.725 3.285 1.00 96.94 80 SER A C 1
ATOM 588 O O . SER A 1 80 ? -13.215 -5.705 3.481 1.00 96.94 80 SER A O 1
ATOM 590 N N . GLY A 1 81 ? -14.797 -4.311 4.205 1.00 95.81 81 GLY A N 1
ATOM 591 C CA . GLY A 1 81 ? -14.907 -4.934 5.529 1.00 95.81 81 GLY A CA 1
ATOM 592 C C . GLY A 1 81 ? -13.743 -4.594 6.466 1.00 95.81 81 GLY A C 1
ATOM 593 O O . GLY A 1 81 ? -13.376 -5.408 7.307 1.00 95.81 81 GLY A O 1
ATOM 594 N N . GLY A 1 82 ? -13.160 -3.402 6.324 1.00 96.69 82 GLY A N 1
ATOM 595 C CA . GLY A 1 82 ? -12.080 -2.902 7.177 1.00 96.69 82 GLY A CA 1
ATOM 596 C C . GLY A 1 82 ? -10.669 -3.239 6.688 1.00 96.69 82 GLY A C 1
ATOM 597 O O . GLY A 1 82 ? -9.727 -3.143 7.467 1.00 96.69 82 GLY A O 1
ATOM 598 N N . ARG A 1 83 ? -10.506 -3.671 5.429 1.00 97.81 83 ARG A N 1
ATOM 599 C CA . ARG A 1 83 ? -9.227 -4.174 4.888 1.00 97.81 83 ARG A CA 1
ATOM 600 C C . ARG A 1 83 ? -8.336 -3.097 4.262 1.00 97.81 83 ARG A C 1
ATOM 602 O O . ARG A 1 83 ? -7.286 -3.434 3.713 1.00 97.81 83 ARG A O 1
ATOM 609 N N . LEU A 1 84 ? -8.736 -1.825 4.294 1.00 98.69 84 LEU A N 1
ATOM 610 C CA . LEU A 1 84 ? -7.970 -0.751 3.666 1.00 98.69 84 LEU A CA 1
ATOM 611 C C . LEU A 1 84 ? -6.819 -0.289 4.572 1.00 98.69 84 LEU A C 1
ATOM 613 O O . LEU A 1 84 ? -7.033 0.229 5.666 1.00 98.69 84 LEU A O 1
ATOM 617 N N . THR A 1 85 ? -5.596 -0.399 4.056 1.00 98.75 85 THR A N 1
ATOM 618 C CA . THR A 1 85 ? -4.428 0.359 4.512 1.00 98.75 85 THR A CA 1
ATOM 619 C C . THR A 1 85 ? -4.222 1.544 3.569 1.00 98.75 85 THR A C 1
ATOM 621 O O . THR A 1 85 ? -3.803 1.392 2.420 1.00 98.75 85 THR A O 1
ATOM 624 N N . LEU A 1 86 ? -4.531 2.742 4.050 1.00 98.69 86 LEU A N 1
ATOM 625 C CA . LEU A 1 86 ? -4.364 3.990 3.321 1.00 98.69 86 LEU A CA 1
ATOM 626 C C . LEU A 1 86 ? -2.919 4.482 3.473 1.00 98.69 86 LEU A C 1
ATOM 628 O O . LEU A 1 86 ? -2.589 5.190 4.422 1.00 98.69 86 LEU A O 1
ATOM 632 N N . GLY A 1 87 ? -2.044 4.114 2.540 1.00 98.50 87 GLY A N 1
ATOM 633 C CA . GLY A 1 87 ? -0.726 4.728 2.420 1.00 98.50 87 GLY A CA 1
ATOM 634 C C . GLY A 1 87 ? -0.803 6.058 1.671 1.00 98.50 87 GLY A C 1
ATOM 635 O O . GLY A 1 87 ? -1.287 6.092 0.537 1.00 98.50 87 GLY A O 1
ATOM 636 N N . LEU A 1 88 ? -0.320 7.140 2.282 1.00 98.44 88 LEU A N 1
ATOM 637 C CA . LEU A 1 88 ? -0.312 8.489 1.708 1.00 98.44 88 LEU A CA 1
ATOM 638 C C . LEU A 1 88 ? 1.114 9.000 1.496 1.00 98.44 88 LEU A C 1
ATOM 640 O O . LEU A 1 88 ? 1.978 8.826 2.352 1.00 98.44 88 LEU A O 1
ATOM 644 N N . GLY A 1 89 ? 1.353 9.703 0.393 1.00 97.44 89 GLY A N 1
ATOM 645 C CA . GLY A 1 89 ? 2.612 10.402 0.149 1.00 97.44 89 GLY A CA 1
ATOM 646 C C . GLY A 1 89 ? 2.443 11.643 -0.713 1.00 97.44 89 GLY A C 1
ATOM 647 O O . GLY A 1 89 ? 1.344 11.986 -1.138 1.00 97.44 89 GLY A O 1
ATOM 648 N N . LEU A 1 90 ? 3.561 12.327 -0.955 1.00 96.25 90 LEU A N 1
ATOM 649 C CA . LEU A 1 90 ? 3.574 13.594 -1.687 1.00 96.25 90 LEU A CA 1
ATOM 650 C C . LEU A 1 90 ? 3.454 13.400 -3.201 1.00 96.25 90 LEU A C 1
ATOM 652 O O . LEU A 1 90 ? 2.804 14.186 -3.877 1.00 96.25 90 LEU A O 1
ATOM 656 N N . GLY A 1 91 ? 4.116 12.383 -3.750 1.00 93.25 91 GLY A N 1
ATOM 657 C CA . GLY A 1 91 ? 4.433 12.373 -5.178 1.00 93.25 91 GLY A CA 1
ATOM 658 C C . GLY A 1 91 ? 5.547 13.373 -5.497 1.00 93.25 91 GLY A C 1
ATOM 659 O O . GLY A 1 91 ? 5.963 14.168 -4.650 1.00 93.25 91 GLY A O 1
ATOM 660 N N . GLY A 1 92 ? 6.093 13.288 -6.705 1.00 90.88 92 GLY A N 1
ATOM 661 C CA . GLY A 1 92 ? 7.304 14.035 -7.049 1.00 90.88 92 GLY A CA 1
ATOM 662 C C . GLY A 1 92 ? 7.473 14.317 -8.531 1.00 90.88 92 GLY A C 1
ATOM 663 O O . GLY A 1 92 ? 8.609 14.447 -8.972 1.00 90.88 92 GLY A O 1
ATOM 664 N N . ARG A 1 93 ? 6.377 14.353 -9.292 1.00 93.94 93 ARG A N 1
ATOM 665 C CA . ARG A 1 93 ? 6.404 14.642 -10.724 1.00 93.94 93 ARG A CA 1
ATOM 666 C C . ARG A 1 93 ? 5.553 15.866 -11.015 1.00 93.94 93 ARG A C 1
ATOM 668 O O . ARG A 1 93 ? 4.407 15.918 -10.582 1.00 93.94 93 ARG A O 1
ATOM 675 N N . ASP A 1 94 ? 6.130 16.822 -11.732 1.00 94.00 94 ASP A N 1
ATOM 676 C CA . ASP A 1 94 ? 5.495 18.112 -12.015 1.00 94.00 94 ASP A CA 1
ATOM 677 C C . ASP A 1 94 ? 4.224 17.959 -12.868 1.00 94.00 94 ASP A C 1
ATOM 679 O O . ASP A 1 94 ? 3.283 18.734 -12.716 1.00 94.00 94 ASP A O 1
ATOM 683 N N . ASP A 1 95 ? 4.176 16.947 -13.741 1.00 95.88 95 ASP A N 1
ATOM 684 C CA . ASP A 1 95 ? 3.049 16.680 -14.642 1.00 95.88 95 ASP A CA 1
ATOM 685 C C . ASP A 1 95 ? 1.750 16.359 -13.888 1.00 95.88 95 ASP A C 1
ATOM 687 O O . ASP A 1 95 ? 0.696 16.901 -14.218 1.00 95.88 95 ASP A O 1
ATOM 691 N N . ASP A 1 96 ? 1.828 15.545 -12.836 1.00 96.38 96 ASP A N 1
ATOM 692 C CA . ASP A 1 96 ? 0.685 15.193 -11.995 1.00 96.38 96 ASP A CA 1
ATOM 693 C C . ASP A 1 96 ? 0.099 16.410 -11.266 1.00 96.38 96 ASP A C 1
ATOM 695 O O . ASP A 1 96 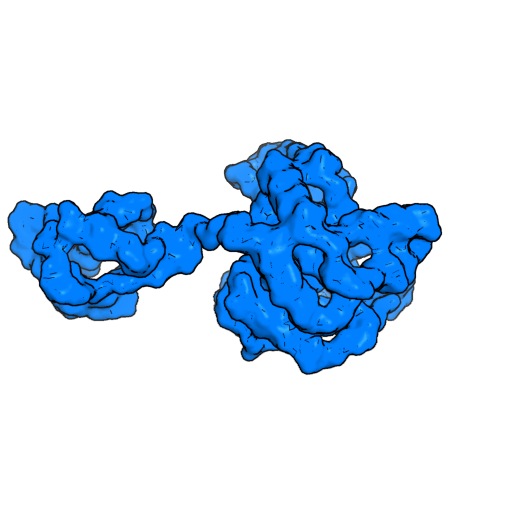? -1.119 16.527 -11.161 1.00 96.38 96 ASP A O 1
ATOM 699 N N . TYR A 1 97 ? 0.954 17.322 -10.795 1.00 96.62 97 TYR A N 1
ATOM 700 C CA . TYR A 1 97 ? 0.525 18.563 -10.141 1.00 96.62 97 TYR A CA 1
ATOM 701 C C . TYR A 1 97 ? -0.074 19.546 -11.148 1.00 96.62 97 TYR A C 1
ATOM 703 O O . TYR A 1 97 ? -1.151 20.094 -10.916 1.00 96.62 97 TYR A O 1
ATOM 711 N N . ALA A 1 98 ? 0.580 19.716 -12.300 1.00 95.88 98 ALA A N 1
ATOM 712 C CA . ALA A 1 98 ? 0.100 20.591 -13.362 1.00 95.88 98 ALA A CA 1
ATOM 713 C C . ALA A 1 98 ? -1.268 20.152 -13.912 1.00 95.88 98 ALA A C 1
ATOM 715 O O . ALA A 1 98 ? -2.079 20.998 -14.270 1.00 95.88 98 ALA A O 1
ATOM 716 N N . ALA A 1 99 ? -1.549 18.846 -13.962 1.00 95.50 99 ALA A N 1
ATOM 717 C CA . ALA A 1 99 ? -2.804 18.316 -14.498 1.00 95.50 99 ALA A CA 1
ATOM 718 C C . ALA A 1 99 ? -4.049 18.628 -13.656 1.00 95.50 99 ALA A C 1
ATOM 720 O O . ALA A 1 99 ? -5.164 18.500 -14.163 1.00 95.50 99 ALA A O 1
ATOM 721 N N . ILE A 1 100 ? -3.869 19.007 -12.391 1.00 93.69 100 ILE A N 1
ATOM 722 C CA . ILE A 1 100 ? -4.959 19.364 -11.475 1.00 93.69 100 ILE A CA 1
ATOM 723 C C . ILE A 1 100 ? -4.834 20.798 -10.948 1.00 93.69 100 ILE A C 1
ATOM 725 O O . ILE A 1 100 ? -5.474 21.143 -9.961 1.00 93.69 100 ILE A O 1
ATOM 729 N N . ASP A 1 101 ? -3.989 21.618 -11.578 1.00 93.75 101 ASP A N 1
ATOM 730 C CA . ASP A 1 101 ? -3.728 23.000 -11.169 1.00 93.75 101 ASP A CA 1
ATOM 731 C C . ASP A 1 101 ? -3.194 23.143 -9.720 1.00 93.75 101 ASP A C 1
ATOM 733 O O . ASP A 1 101 ? -3.424 24.159 -9.060 1.00 93.75 101 ASP A O 1
ATOM 737 N N . ALA A 1 102 ? -2.450 22.145 -9.221 1.00 92.62 102 ALA A N 1
ATOM 738 C CA . ALA A 1 102 ? -1.849 22.156 -7.885 1.00 92.62 102 ALA A CA 1
ATOM 739 C C . ALA A 1 102 ? -0.406 22.692 -7.890 1.00 92.62 102 ALA A C 1
ATOM 741 O O . ALA A 1 102 ? 0.365 22.467 -8.825 1.00 92.62 102 ALA A O 1
ATOM 742 N N . ASP A 1 103 ? -0.002 23.363 -6.805 1.00 93.12 103 ASP A N 1
ATOM 743 C CA . ASP A 1 103 ? 1.356 23.891 -6.645 1.00 93.12 103 ASP A CA 1
ATOM 744 C C . ASP A 1 103 ? 2.275 22.863 -5.968 1.00 93.12 103 ASP A C 1
ATOM 746 O O . ASP A 1 103 ? 2.189 22.557 -4.777 1.00 93.12 103 ASP A O 1
ATOM 750 N N . MET A 1 104 ? 3.228 22.339 -6.737 1.00 94.75 104 MET A N 1
ATOM 751 C CA . MET A 1 104 ? 4.196 21.377 -6.224 1.00 94.75 104 MET A CA 1
ATOM 752 C C . MET A 1 104 ? 5.073 21.957 -5.098 1.00 94.75 104 MET A C 1
ATOM 754 O O . MET A 1 104 ? 5.582 21.192 -4.276 1.00 94.75 104 MET A O 1
ATOM 758 N N . SER A 1 105 ? 5.264 23.275 -5.010 1.00 95.38 105 SER A N 1
ATOM 759 C CA . SER A 1 105 ? 6.072 23.904 -3.959 1.00 95.38 105 SER A CA 1
ATOM 760 C C . SER A 1 105 ? 5.402 23.872 -2.577 1.00 95.38 105 SER A C 1
ATOM 762 O O . SER A 1 105 ? 6.106 23.806 -1.564 1.00 95.38 105 SER A O 1
ATOM 764 N N . THR A 1 106 ? 4.067 23.817 -2.519 1.00 95.25 106 THR A N 1
ATOM 765 C CA . THR A 1 106 ? 3.283 23.783 -1.272 1.00 95.25 106 THR A CA 1
ATOM 766 C C . THR A 1 106 ? 2.914 22.374 -0.819 1.00 95.25 106 THR A C 1
ATOM 768 O O . THR A 1 106 ? 2.472 22.202 0.316 1.00 95.25 106 THR A O 1
ATOM 771 N N . ARG A 1 107 ? 3.208 21.344 -1.627 1.00 95.44 107 ARG A N 1
ATOM 772 C CA . ARG A 1 107 ? 2.788 19.945 -1.415 1.00 95.44 107 ARG A CA 1
ATOM 773 C C . ARG A 1 107 ? 2.951 19.385 -0.002 1.00 95.44 107 ARG A C 1
ATOM 775 O O . ARG A 1 107 ? 2.161 18.555 0.438 1.00 95.44 107 ARG A O 1
ATOM 782 N N . GLY A 1 108 ? 3.998 19.798 0.714 1.00 95.75 108 GLY A N 1
ATOM 783 C CA . GLY A 1 108 ? 4.216 19.391 2.103 1.00 95.75 108 GLY A CA 1
ATOM 784 C C . GLY A 1 108 ? 3.140 19.929 3.049 1.00 95.75 108 GLY A C 1
ATOM 785 O O . GLY A 1 108 ? 2.603 19.166 3.848 1.00 95.75 108 GLY A O 1
ATOM 786 N N . ALA A 1 109 ? 2.817 21.217 2.922 1.00 95.75 109 ALA A N 1
ATOM 787 C CA . ALA A 1 109 ? 1.757 21.871 3.680 1.00 95.75 109 ALA A CA 1
ATOM 788 C C . ALA A 1 109 ? 0.372 21.357 3.257 1.00 95.75 109 ALA A C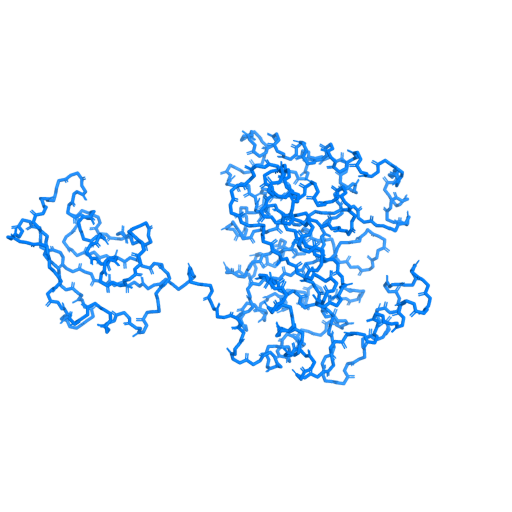 1
ATOM 790 O O . ALA A 1 109 ? -0.469 21.098 4.116 1.00 95.75 109 ALA A O 1
ATOM 791 N N . ASP A 1 110 ? 0.163 21.114 1.961 1.00 95.81 110 ASP A N 1
ATOM 792 C CA . ASP A 1 110 ? -1.106 20.587 1.445 1.00 95.81 110 ASP A CA 1
ATOM 793 C C . ASP A 1 110 ? -1.384 19.175 1.976 1.00 95.81 110 ASP A C 1
ATOM 795 O O . ASP A 1 110 ? -2.488 18.875 2.436 1.00 95.81 110 ASP A O 1
ATOM 799 N N . MET A 1 111 ? -0.360 18.314 2.023 1.00 96.31 111 MET A N 1
ATOM 800 C CA . MET A 1 111 ? -0.475 16.998 2.657 1.00 96.31 111 MET A CA 1
ATOM 801 C C . MET A 1 111 ? -0.841 17.108 4.142 1.00 96.31 111 MET A C 1
ATOM 803 O O . MET A 1 111 ? -1.660 16.329 4.624 1.00 96.31 111 MET A O 1
ATOM 807 N N . GLU A 1 112 ? -0.260 18.056 4.879 1.00 96.25 112 GLU A N 1
ATOM 808 C CA . GLU A 1 112 ? -0.570 18.263 6.301 1.00 96.25 112 GLU A CA 1
ATOM 809 C C . GLU A 1 112 ? -2.001 18.770 6.513 1.00 96.25 112 GLU A C 1
ATOM 811 O O . GLU A 1 112 ? -2.689 18.300 7.425 1.00 96.25 112 GLU A O 1
ATOM 816 N N . ALA A 1 113 ? -2.484 19.665 5.648 1.00 96.38 113 ALA A N 1
ATOM 817 C CA . ALA A 1 113 ? -3.873 20.112 5.647 1.00 96.38 113 ALA A CA 1
ATOM 818 C C . ALA A 1 113 ? -4.839 18.943 5.386 1.00 96.38 113 ALA A C 1
ATOM 820 O O . ALA A 1 113 ? -5.837 18.791 6.094 1.00 96.38 113 ALA A O 1
ATOM 821 N N . ILE A 1 114 ? -4.512 18.064 4.434 1.00 97.19 114 ILE A N 1
ATOM 822 C CA . ILE A 1 114 ? -5.309 16.870 4.131 1.00 97.19 114 ILE A CA 1
ATOM 823 C C . ILE A 1 114 ? -5.292 15.873 5.290 1.00 97.19 114 ILE A C 1
ATOM 825 O O . ILE A 1 114 ? -6.355 15.407 5.689 1.00 97.19 114 ILE A O 1
ATOM 829 N N . LEU A 1 115 ? -4.130 15.570 5.874 1.00 96.75 115 LEU A N 1
ATOM 830 C CA . LEU A 1 115 ? -4.018 14.669 7.031 1.00 96.75 115 LEU A CA 1
ATOM 831 C C . LEU A 1 115 ? -4.820 15.177 8.234 1.00 96.75 115 LEU A C 1
ATOM 833 O O . LEU A 1 115 ? -5.507 14.404 8.907 1.00 96.75 115 LEU A O 1
ATOM 837 N N . THR A 1 116 ? -4.769 16.487 8.475 1.00 96.12 116 THR A N 1
ATOM 838 C CA . THR A 1 116 ? -5.560 17.144 9.520 1.00 96.12 116 THR A CA 1
ATOM 839 C C . THR A 1 116 ? -7.046 16.972 9.226 1.00 96.12 116 THR A C 1
ATOM 841 O O . THR A 1 116 ? -7.791 16.486 10.076 1.00 96.12 116 THR A O 1
ATOM 844 N N . ARG A 1 117 ? -7.471 17.261 7.990 1.00 96.81 117 ARG A N 1
ATOM 845 C CA . ARG A 1 117 ? -8.876 17.144 7.597 1.00 96.81 117 ARG A CA 1
ATOM 846 C C . ARG A 1 117 ? -9.394 15.705 7.630 1.00 96.81 117 ARG A C 1
ATOM 848 O O . ARG A 1 117 ? -10.538 15.495 8.018 1.00 96.81 117 ARG A O 1
ATOM 855 N N . LEU A 1 118 ? -8.577 14.719 7.262 1.00 97.00 118 LEU A N 1
ATOM 856 C CA . LEU A 1 118 ? -8.919 13.300 7.389 1.00 97.00 118 LEU A CA 1
ATOM 857 C C . LEU A 1 118 ? -9.133 12.911 8.851 1.00 97.00 118 LEU A C 1
ATOM 859 O O . LEU A 1 118 ? -10.129 12.268 9.161 1.00 97.00 118 LEU A O 1
ATOM 863 N N . THR A 1 119 ? -8.250 13.357 9.748 1.00 94.81 119 THR A N 1
ATOM 864 C CA . THR A 1 119 ? -8.374 13.094 11.190 1.00 94.81 119 THR A CA 1
ATOM 865 C C . THR A 1 119 ? -9.675 13.672 11.753 1.00 94.81 119 THR A C 1
ATOM 867 O O . THR A 1 119 ? -10.364 13.001 12.517 1.00 94.81 119 THR A O 1
ATOM 870 N N . GLU A 1 120 ? -10.047 14.889 11.345 1.00 95.56 120 GLU A N 1
ATOM 871 C CA . GLU A 1 120 ? -11.323 15.510 11.726 1.00 95.56 120 GLU A CA 1
ATOM 872 C C . GLU A 1 120 ? -12.528 14.726 11.197 1.00 95.56 120 GLU A C 1
ATOM 874 O O . GLU A 1 120 ? -13.465 14.471 11.944 1.00 95.56 120 GLU A O 1
ATOM 879 N N . VAL A 1 121 ? -12.498 14.329 9.921 1.00 95.81 121 VAL A N 1
ATOM 880 C CA . VAL A 1 121 ? -13.582 13.567 9.280 1.00 95.81 121 VAL A CA 1
ATOM 881 C C . VAL A 1 121 ? -13.745 12.193 9.918 1.00 95.81 121 VAL A C 1
ATOM 883 O O . VAL A 1 121 ? -14.861 11.754 10.131 1.00 95.81 121 VAL A O 1
ATOM 886 N N . TRP A 1 122 ? -12.655 11.504 10.244 1.00 95.06 122 TRP A N 1
ATOM 887 C CA . TRP A 1 122 ? -12.716 10.185 10.877 1.00 95.06 122 TRP A CA 1
ATOM 888 C C . TRP A 1 122 ? -13.150 10.227 12.343 1.00 95.06 122 TRP A C 1
ATOM 890 O O . TRP A 1 122 ? -13.589 9.211 12.873 1.00 95.06 122 TRP A O 1
ATOM 900 N N . ALA A 1 123 ? -13.015 11.378 13.002 1.00 92.94 123 ALA A N 1
ATOM 901 C CA . ALA A 1 123 ? -13.537 11.598 14.346 1.00 92.94 123 ALA A CA 1
ATOM 902 C C . ALA A 1 123 ? -15.019 12.022 14.347 1.00 92.94 123 ALA A C 1
ATOM 904 O O . ALA A 1 123 ? -15.645 12.021 15.408 1.00 92.94 123 ALA A O 1
ATOM 905 N N . ASP A 1 124 ? -15.561 12.402 13.187 1.00 88.94 124 ASP A N 1
ATOM 906 C CA . ASP A 1 124 ? -16.916 12.916 13.020 1.00 88.94 124 ASP A CA 1
ATOM 907 C C . ASP A 1 124 ? -17.757 11.995 12.120 1.00 88.94 124 ASP A C 1
ATOM 909 O O . ASP A 1 124 ? -17.606 11.967 10.899 1.00 88.94 124 ASP A O 1
ATOM 913 N N . ASP A 1 125 ? -18.724 11.288 12.709 1.00 89.44 125 ASP A N 1
ATOM 914 C CA . ASP A 1 125 ? -19.609 10.343 12.005 1.00 89.44 125 ASP A CA 1
ATOM 915 C C . ASP A 1 125 ? -20.610 11.022 11.032 1.00 89.44 125 ASP A C 1
ATOM 917 O O . ASP A 1 125 ? -21.561 10.393 10.558 1.00 89.44 125 ASP A O 1
ATOM 921 N N . THR A 1 126 ? -20.446 12.315 10.719 1.00 94.69 126 THR A N 1
ATOM 922 C CA . THR A 1 126 ? -21.313 13.048 9.780 1.00 94.69 126 THR A CA 1
ATOM 923 C C . THR A 1 126 ? -20.977 12.803 8.307 1.00 94.69 126 THR A C 1
ATOM 925 O O . THR A 1 126 ? -21.854 12.943 7.446 1.00 94.69 126 THR A O 1
ATOM 928 N N . ILE A 1 127 ? -19.729 12.448 7.981 1.00 95.88 127 ILE A N 1
ATOM 929 C CA . ILE A 1 127 ? -19.254 12.305 6.599 1.00 95.88 127 ILE A CA 1
ATOM 930 C C . ILE A 1 127 ? -18.892 10.847 6.306 1.00 95.88 127 ILE A C 1
ATOM 932 O O . ILE A 1 127 ? -17.852 10.348 6.710 1.00 95.88 127 ILE A O 1
ATOM 936 N N . GLY A 1 128 ? -19.709 10.195 5.475 1.00 95.00 128 GLY A N 1
ATOM 937 C CA . GLY A 1 128 ? -19.466 8.815 5.044 1.00 95.00 128 GLY A CA 1
ATOM 938 C C . GLY A 1 128 ? -20.111 7.778 5.969 1.00 95.00 128 GLY A C 1
ATOM 939 O O . GLY A 1 128 ? -20.951 8.129 6.795 1.00 95.00 128 GLY A O 1
ATOM 940 N N . PRO A 1 129 ? -19.824 6.483 5.766 1.00 95.50 129 PRO A N 1
ATOM 941 C CA . PRO A 1 129 ? -20.326 5.437 6.651 1.00 95.50 129 PRO A CA 1
ATOM 942 C C . PRO A 1 129 ? -19.636 5.492 8.022 1.00 95.50 129 PRO A C 1
ATOM 944 O O . PRO A 1 129 ? -18.422 5.664 8.092 1.00 95.50 129 PRO A O 1
ATOM 947 N N . ALA A 1 130 ? -20.405 5.266 9.091 1.00 92.62 130 ALA A N 1
ATOM 948 C CA . ALA A 1 130 ? -19.899 5.157 10.461 1.00 92.62 130 ALA A CA 1
ATOM 949 C C . ALA A 1 130 ? -19.195 3.802 10.667 1.00 92.62 130 ALA A C 1
ATOM 951 O O . ALA A 1 130 ? -19.795 2.817 11.107 1.00 92.62 130 ALA A O 1
ATOM 952 N N . VAL A 1 131 ? -17.925 3.743 10.273 1.00 93.06 131 VAL A N 1
ATOM 953 C CA . VAL A 1 131 ? -17.022 2.597 10.431 1.00 93.06 131 VAL A CA 1
ATOM 954 C C . VAL A 1 131 ? -15.707 3.070 11.038 1.00 93.06 131 VAL A C 1
ATOM 956 O O . VAL A 1 131 ? -15.384 4.253 10.977 1.00 93.06 131 VAL A O 1
ATOM 959 N N . ALA A 1 132 ? -14.920 2.144 11.589 1.00 93.94 132 ALA A N 1
ATOM 960 C CA . ALA A 1 132 ? -13.555 2.475 11.980 1.00 93.94 132 ALA A CA 1
ATOM 961 C C . ALA A 1 132 ? -12.777 3.030 10.766 1.00 93.94 132 ALA A C 1
ATOM 963 O O . ALA A 1 132 ? -12.953 2.522 9.648 1.00 93.94 132 ALA A O 1
ATOM 964 N N . PRO A 1 133 ? -11.929 4.056 10.955 1.00 95.94 133 PRO A N 1
ATOM 965 C CA . PRO A 1 133 ? -11.101 4.575 9.876 1.00 95.94 133 PRO A CA 1
ATOM 966 C C . PRO A 1 133 ? -10.115 3.511 9.369 1.00 95.94 133 PRO A C 1
ATOM 968 O O . PRO A 1 133 ? -9.791 2.573 10.103 1.00 95.94 133 PRO A O 1
ATOM 971 N N . PRO A 1 134 ? -9.646 3.624 8.114 1.00 97.25 134 PRO A N 1
ATOM 972 C CA . PRO A 1 134 ? -8.615 2.732 7.595 1.00 97.25 134 PRO A CA 1
ATOM 973 C C . PRO A 1 134 ? -7.295 2.908 8.354 1.00 97.25 134 PRO A C 1
ATOM 975 O O . PRO A 1 134 ? -7.001 3.991 8.864 1.00 97.25 134 PRO A O 1
ATOM 978 N N . THR A 1 135 ? -6.459 1.869 8.358 1.00 97.88 135 THR A N 1
ATOM 979 C CA . THR A 1 135 ? -5.081 1.982 8.854 1.00 97.88 135 THR A CA 1
ATOM 980 C C . THR A 1 135 ? -4.321 2.991 7.998 1.00 97.88 135 THR A C 1
ATOM 982 O O . THR A 1 135 ? -4.252 2.838 6.779 1.00 97.88 135 THR A O 1
ATOM 985 N N . LEU A 1 136 ? -3.728 4.010 8.618 1.00 98.38 136 LEU A N 1
ATOM 986 C CA . LEU A 1 136 ? -2.923 5.018 7.929 1.00 98.38 136 LEU A CA 1
ATOM 987 C C . LEU A 1 136 ? -1.443 4.619 7.934 1.00 98.38 136 LEU A C 1
ATOM 989 O O . LEU A 1 136 ? -0.899 4.266 8.979 1.00 98.38 136 LEU A O 1
ATOM 993 N N . ILE A 1 137 ? -0.788 4.729 6.777 1.00 98.19 137 ILE A N 1
ATOM 994 C CA . ILE A 1 137 ? 0.667 4.603 6.612 1.00 98.19 137 ILE A CA 1
ATOM 995 C C . ILE A 1 137 ? 1.176 5.831 5.852 1.00 98.19 137 ILE A C 1
ATOM 997 O O . ILE A 1 137 ? 0.505 6.341 4.954 1.00 98.19 137 ILE A O 1
ATOM 1001 N N . ILE A 1 138 ? 2.372 6.319 6.178 1.00 98.38 138 ILE A N 1
ATOM 1002 C CA . ILE A 1 138 ? 2.974 7.462 5.476 1.00 98.38 138 ILE A CA 1
ATOM 1003 C C . ILE A 1 138 ? 4.151 7.005 4.618 1.00 98.38 138 ILE A C 1
ATOM 1005 O O . ILE A 1 138 ? 5.044 6.310 5.090 1.00 98.38 138 ILE A O 1
ATOM 1009 N N . GLY A 1 139 ? 4.179 7.424 3.357 1.00 97.31 139 GLY A N 1
ATOM 1010 C CA . GLY A 1 139 ? 5.284 7.182 2.437 1.00 97.31 139 GLY A CA 1
ATOM 1011 C C . GLY A 1 139 ? 6.198 8.391 2.254 1.00 97.31 139 GLY A C 1
ATOM 1012 O O . GLY A 1 139 ? 5.777 9.550 2.319 1.00 97.31 139 GLY A O 1
ATOM 1013 N N . GLY A 1 140 ? 7.470 8.120 1.967 1.00 95.12 140 GLY A N 1
ATOM 1014 C CA . GLY A 1 140 ? 8.446 9.134 1.557 1.00 95.12 140 GLY A CA 1
ATOM 1015 C C . GLY A 1 140 ? 9.845 8.891 2.113 1.00 95.12 140 GLY A C 1
ATOM 1016 O O . GLY A 1 140 ? 10.019 8.129 3.056 1.00 95.12 140 GLY A O 1
ATOM 1017 N N . GLY A 1 141 ? 10.848 9.544 1.522 1.00 93.50 141 GLY A N 1
ATOM 1018 C CA . GLY A 1 141 ? 12.269 9.318 1.835 1.00 93.50 141 GLY A CA 1
ATOM 1019 C C . GLY A 1 141 ? 12.984 10.485 2.519 1.00 93.50 141 GLY A C 1
ATOM 1020 O O . GLY A 1 141 ? 14.208 10.483 2.595 1.00 93.50 141 GLY A O 1
ATOM 1021 N N . VAL A 1 142 ? 12.254 11.506 2.973 1.00 92.56 142 VAL A N 1
ATOM 1022 C CA . VAL A 1 142 ? 12.832 12.714 3.589 1.00 92.56 142 VAL A CA 1
ATOM 1023 C C . VAL A 1 142 ? 12.476 12.802 5.077 1.00 92.56 142 VAL A C 1
ATOM 1025 O O . VAL A 1 142 ? 11.422 12.292 5.461 1.00 92.56 142 VAL A O 1
ATOM 1028 N N . PRO A 1 143 ? 13.276 13.494 5.916 1.00 94.50 143 PRO A N 1
ATOM 1029 C CA . PRO A 1 143 ? 13.028 13.592 7.360 1.00 94.50 143 PRO A CA 1
ATOM 1030 C C . PRO A 1 143 ? 11.600 14.015 7.730 1.00 94.50 143 PRO A C 1
ATOM 1032 O O . PRO A 1 143 ? 10.979 13.401 8.594 1.00 94.50 143 PRO A O 1
ATOM 1035 N N . ALA A 1 144 ? 11.029 14.979 7.000 1.00 94.50 144 ALA A N 1
ATOM 1036 C CA . ALA A 1 144 ? 9.652 15.423 7.215 1.00 94.50 144 ALA A CA 1
ATOM 1037 C C . ALA A 1 144 ? 8.612 14.297 7.029 1.00 94.50 144 ALA A C 1
ATOM 1039 O O . ALA A 1 144 ? 7.605 14.269 7.731 1.00 94.50 144 ALA A O 1
ATOM 1040 N N . SER A 1 145 ? 8.837 13.340 6.120 1.00 94.38 145 SER A N 1
ATOM 1041 C CA . SER A 1 145 ? 7.952 12.175 5.961 1.00 94.38 145 SER A CA 1
ATOM 1042 C C . SER A 1 145 ? 8.037 11.227 7.157 1.00 94.38 145 SER A C 1
ATOM 1044 O O . SER A 1 145 ? 7.013 10.690 7.569 1.00 94.38 145 SER A O 1
ATOM 1046 N N . PHE A 1 146 ? 9.222 11.056 7.747 1.00 95.94 146 PHE A N 1
ATOM 1047 C CA . PHE A 1 146 ? 9.405 10.218 8.937 1.00 95.94 146 PHE A CA 1
ATOM 1048 C C . PHE A 1 146 ? 8.718 10.836 10.161 1.00 95.94 146 PHE A C 1
ATOM 1050 O O . PHE A 1 146 ? 8.049 10.138 10.918 1.00 95.94 146 PHE A O 1
ATOM 1057 N N . GLU A 1 147 ? 8.794 12.161 10.311 1.00 94.94 147 GLU A N 1
ATOM 1058 C CA . GLU A 1 147 ? 8.035 12.877 11.339 1.00 94.94 147 GLU A CA 1
ATOM 1059 C C . GLU A 1 147 ? 6.521 12.764 11.133 1.00 94.94 147 GLU A C 1
ATOM 1061 O O . GLU A 1 147 ? 5.787 12.579 12.102 1.00 94.94 147 GLU A O 1
ATOM 1066 N N . ARG A 1 148 ? 6.036 12.853 9.886 1.00 95.38 148 ARG A N 1
ATOM 1067 C CA . ARG A 1 148 ? 4.612 12.639 9.575 1.00 95.38 148 ARG A CA 1
ATOM 1068 C C . ARG A 1 148 ? 4.169 11.218 9.906 1.00 95.38 148 ARG A C 1
ATOM 1070 O O . ARG A 1 148 ? 3.089 11.065 10.461 1.00 95.38 148 ARG A O 1
ATOM 1077 N N . ALA A 1 149 ? 5.000 10.209 9.634 1.00 94.75 149 ALA A N 1
ATOM 1078 C CA . ALA A 1 149 ? 4.730 8.815 9.993 1.00 94.75 149 ALA A CA 1
ATOM 1079 C C . ALA A 1 149 ? 4.602 8.604 11.511 1.00 94.75 149 ALA A C 1
ATOM 1081 O O . ALA A 1 149 ? 3.853 7.738 11.946 1.00 94.75 149 ALA A O 1
ATOM 1082 N N . ALA A 1 150 ? 5.294 9.410 12.319 1.00 93.25 150 ALA A N 1
ATOM 1083 C CA . ALA A 1 150 ? 5.170 9.394 13.777 1.00 93.25 150 ALA A CA 1
ATOM 1084 C C . ALA A 1 150 ? 3.963 10.205 14.304 1.00 93.25 150 ALA A C 1
ATOM 1086 O O . ALA A 1 150 ? 3.556 10.047 15.459 1.00 93.25 150 ALA A O 1
ATOM 1087 N N . LYS A 1 151 ? 3.375 11.065 13.464 1.00 88.94 151 LYS A N 1
ATOM 1088 C CA . LYS A 1 151 ? 2.233 11.944 13.765 1.00 88.94 151 LYS A CA 1
ATOM 1089 C C . LYS A 1 151 ? 0.933 11.390 13.144 1.00 88.94 151 LYS A C 1
ATOM 1091 O O . LYS A 1 151 ? 0.909 10.315 12.551 1.00 88.94 151 LYS A O 1
ATOM 1096 N N . TYR A 1 152 ? -0.179 12.106 13.332 1.00 88.12 152 TYR A N 1
ATOM 1097 C CA . TYR A 1 152 ? -1.481 11.851 12.680 1.00 88.12 152 TYR A CA 1
ATOM 1098 C C . TYR A 1 152 ? -2.083 10.445 12.867 1.00 88.12 152 TYR A C 1
ATOM 1100 O O . TYR A 1 152 ? -2.886 10.006 12.053 1.00 88.12 152 TYR A O 1
ATOM 1108 N N . GLY A 1 153 ? -1.703 9.719 13.923 1.00 84.62 153 GLY A N 1
ATOM 1109 C CA . GLY A 1 153 ? -2.248 8.384 14.187 1.00 84.62 153 GLY A CA 1
ATOM 1110 C C . GLY A 1 153 ? -1.831 7.307 13.177 1.00 84.62 153 GLY A C 1
ATOM 1111 O O . GLY A 1 153 ? -2.408 6.228 13.201 1.00 84.62 153 GLY A O 1
ATOM 1112 N N . SER A 1 154 ? -0.824 7.561 12.329 1.00 93.06 154 SER A N 1
ATOM 1113 C CA . SER A 1 154 ? -0.254 6.541 11.435 1.00 93.06 154 SER A CA 1
ATOM 1114 C C . SER A 1 154 ? 0.257 5.334 12.232 1.00 93.06 154 SER A C 1
ATOM 1116 O O . SER A 1 154 ? 0.708 5.487 13.375 1.00 93.06 154 SER A O 1
ATOM 1118 N N . GLU A 1 155 ? 0.182 4.145 11.634 1.00 96.31 155 GLU A N 1
ATOM 1119 C CA . GLU A 1 155 ? 0.684 2.878 12.186 1.00 96.31 155 GLU A CA 1
ATOM 1120 C C . GLU A 1 155 ? 2.081 2.515 11.665 1.00 96.31 155 GLU A C 1
ATOM 1122 O O . GLU A 1 155 ? 2.684 1.540 12.113 1.00 96.31 155 GLU A O 1
ATOM 1127 N N . GLY A 1 156 ? 2.626 3.292 10.727 1.00 96.56 156 GLY A N 1
ATOM 1128 C CA . GLY A 1 156 ? 3.919 2.972 10.147 1.00 96.56 156 GLY A CA 1
ATOM 1129 C C . GLY A 1 156 ? 4.325 3.821 8.954 1.00 96.56 156 GLY A C 1
ATOM 1130 O O . GLY A 1 156 ? 3.850 4.942 8.745 1.00 96.56 156 GLY A O 1
ATOM 1131 N N . TRP A 1 157 ? 5.245 3.260 8.179 1.00 98.25 157 TRP A N 1
ATOM 1132 C CA . TRP A 1 157 ? 5.902 3.912 7.060 1.00 98.25 157 TRP A CA 1
ATOM 1133 C C . TRP A 1 157 ? 6.109 2.950 5.891 1.00 98.25 157 TRP A C 1
ATOM 1135 O O . TRP A 1 157 ? 6.388 1.769 6.094 1.00 98.25 157 TRP A O 1
ATOM 1145 N N . ILE A 1 158 ? 6.009 3.473 4.667 1.00 98.12 158 ILE A N 1
ATOM 1146 C CA . ILE A 1 158 ? 6.334 2.735 3.445 1.00 98.12 158 ILE A CA 1
ATOM 1147 C C . ILE A 1 158 ? 7.457 3.413 2.657 1.00 98.12 158 ILE A C 1
ATOM 1149 O O . ILE A 1 158 ? 7.408 4.606 2.338 1.00 98.12 158 ILE A O 1
ATOM 1153 N N . ALA A 1 159 ? 8.471 2.626 2.320 1.00 96.75 159 ALA A N 1
ATOM 1154 C CA . ALA A 1 159 ? 9.543 3.030 1.430 1.00 96.75 159 ALA A CA 1
ATOM 1155 C C . ALA A 1 159 ? 9.085 3.040 -0.032 1.00 96.75 159 ALA A C 1
ATOM 1157 O O . ALA A 1 159 ? 8.257 2.232 -0.452 1.00 96.75 159 ALA A O 1
ATOM 1158 N N . GLY A 1 160 ? 9.697 3.912 -0.835 1.00 88.25 160 GLY A N 1
ATOM 1159 C CA . GLY A 1 160 ? 9.738 3.687 -2.280 1.00 88.25 160 GLY A CA 1
ATOM 1160 C C . GLY A 1 160 ? 10.634 2.490 -2.628 1.00 88.25 160 GLY A C 1
ATOM 1161 O O . GLY A 1 160 ? 11.131 1.795 -1.743 1.00 88.25 160 GLY A O 1
ATOM 1162 N N . GLY A 1 161 ? 10.889 2.278 -3.920 1.00 84.38 161 GLY A N 1
ATOM 1163 C CA . GLY A 1 161 ? 11.854 1.268 -4.361 1.00 84.38 161 GLY A CA 1
ATOM 1164 C C . GLY A 1 161 ? 13.261 1.600 -3.856 1.00 84.38 161 GLY A C 1
ATOM 1165 O O . GLY A 1 161 ? 13.875 2.554 -4.332 1.00 84.38 161 GLY A O 1
ATOM 1166 N N . LEU A 1 162 ? 13.746 0.831 -2.882 1.00 89.06 162 LEU A N 1
ATOM 1167 C CA . LEU A 1 162 ? 15.072 0.936 -2.269 1.00 89.06 162 LEU A CA 1
ATOM 1168 C C . LEU A 1 162 ? 15.667 -0.469 -2.118 1.00 89.06 162 LEU A C 1
ATOM 1170 O O . LEU A 1 162 ? 14.905 -1.420 -1.971 1.00 89.06 162 LEU A O 1
ATOM 1174 N N . PRO A 1 163 ? 16.999 -0.629 -2.109 1.00 94.12 163 PRO A N 1
ATOM 1175 C CA . PRO A 1 163 ? 17.607 -1.883 -1.681 1.00 94.12 163 PRO A CA 1
ATOM 1176 C C . PRO A 1 163 ? 17.413 -2.113 -0.161 1.00 94.12 163 PRO A C 1
ATOM 1178 O O . PRO A 1 163 ? 17.179 -1.148 0.578 1.00 94.12 163 PRO A O 1
ATOM 1181 N N . PRO A 1 164 ? 17.493 -3.368 0.329 1.00 95.69 164 PRO A N 1
ATOM 1182 C CA . PRO A 1 164 ? 17.189 -3.703 1.726 1.00 95.69 164 PRO A CA 1
ATOM 1183 C C . PRO A 1 164 ? 18.030 -2.975 2.786 1.00 95.69 164 PRO A C 1
ATOM 1185 O O . PRO A 1 164 ? 17.516 -2.616 3.842 1.00 95.69 164 PRO A O 1
ATOM 1188 N N . ASP A 1 165 ? 19.304 -2.714 2.510 1.00 96.56 165 ASP A N 1
ATOM 1189 C CA . ASP A 1 165 ? 20.203 -1.965 3.393 1.00 96.56 165 ASP A CA 1
ATOM 1190 C C . ASP A 1 165 ? 19.761 -0.498 3.541 1.00 96.56 165 ASP A C 1
ATOM 1192 O O . ASP A 1 165 ? 19.587 0.003 4.654 1.00 96.56 165 ASP A O 1
ATOM 1196 N N . ALA A 1 166 ? 19.457 0.169 2.426 1.00 96.62 166 ALA A N 1
ATOM 1197 C CA . ALA A 1 166 ? 18.923 1.530 2.431 1.00 96.62 166 ALA A CA 1
ATOM 1198 C C . ALA A 1 166 ? 17.518 1.611 3.062 1.00 96.62 166 ALA A C 1
ATOM 1200 O O . ALA A 1 166 ? 17.151 2.637 3.656 1.00 96.62 166 ALA A O 1
ATOM 1201 N N . PHE A 1 167 ? 16.727 0.539 2.946 1.00 98.00 167 PHE A N 1
ATOM 1202 C CA . PHE A 1 167 ? 15.465 0.395 3.664 1.00 98.00 167 PHE A CA 1
ATOM 1203 C C . PHE A 1 167 ? 15.693 0.322 5.178 1.00 98.00 167 PHE A C 1
ATOM 1205 O O . PHE A 1 167 ? 15.067 1.097 5.900 1.00 98.00 167 PHE A O 1
ATOM 1212 N N . ALA A 1 168 ? 16.610 -0.530 5.652 1.00 98.00 168 ALA A N 1
ATOM 1213 C CA . ALA A 1 168 ? 16.936 -0.665 7.074 1.00 98.00 168 ALA A CA 1
ATOM 1214 C C . ALA A 1 168 ? 17.372 0.678 7.682 1.00 98.00 168 ALA A C 1
ATOM 1216 O O . ALA A 1 168 ? 16.876 1.087 8.735 1.00 98.00 168 ALA A O 1
ATOM 1217 N N . ASP A 1 169 ? 18.237 1.410 6.975 1.00 97.56 169 ASP A N 1
ATOM 1218 C CA . ASP A 1 169 ? 18.712 2.732 7.390 1.00 97.56 169 ASP A CA 1
ATOM 1219 C C . ASP A 1 169 ? 17.577 3.759 7.492 1.00 97.56 169 ASP A C 1
ATOM 1221 O O . ASP A 1 169 ? 17.538 4.589 8.408 1.00 97.56 169 ASP A O 1
ATOM 1225 N N . SER A 1 170 ? 16.644 3.735 6.539 1.00 98.00 170 SER A N 1
ATOM 1226 C CA . SER A 1 170 ? 15.469 4.610 6.555 1.00 98.00 170 SER A CA 1
ATOM 1227 C C . SER A 1 170 ? 14.504 4.224 7.675 1.00 98.00 170 SER A C 1
ATOM 1229 O O . SER A 1 170 ? 14.067 5.096 8.427 1.00 98.00 170 SER A O 1
ATOM 1231 N N . LEU A 1 171 ? 14.237 2.929 7.858 1.00 97.94 171 LEU A N 1
ATOM 1232 C CA . LEU A 1 171 ? 13.380 2.421 8.926 1.00 97.94 171 LEU A CA 1
ATOM 1233 C C . LEU A 1 171 ? 13.943 2.778 10.307 1.00 97.94 171 LEU A C 1
ATOM 1235 O O . LEU A 1 171 ? 13.187 3.194 11.182 1.00 97.94 171 LEU A O 1
ATOM 1239 N N . ALA A 1 172 ? 15.264 2.719 10.502 1.00 97.94 172 ALA A N 1
ATOM 1240 C CA . ALA A 1 172 ? 15.903 3.157 11.742 1.00 97.94 172 ALA A CA 1
ATOM 1241 C C . ALA A 1 172 ? 15.620 4.640 12.051 1.00 97.94 172 ALA A C 1
ATOM 1243 O O . ALA A 1 172 ? 15.327 4.990 13.196 1.00 97.94 172 ALA A O 1
ATOM 1244 N N . LYS A 1 173 ? 15.635 5.515 11.037 1.00 97.81 173 LYS A N 1
ATOM 1245 C CA . LYS A 1 173 ? 15.279 6.940 11.189 1.00 97.81 173 LYS A CA 1
ATOM 1246 C C . LYS A 1 173 ? 13.794 7.124 11.508 1.00 97.81 173 LYS A C 1
ATOM 1248 O O . LYS A 1 173 ? 13.451 7.973 12.328 1.00 97.81 173 LYS A O 1
ATOM 1253 N N . VAL A 1 174 ? 12.916 6.308 10.921 1.00 97.94 174 VAL A N 1
ATOM 1254 C CA . VAL A 1 174 ? 11.483 6.304 11.261 1.00 97.94 174 VAL A CA 1
ATOM 1255 C C . VAL A 1 174 ? 11.274 5.870 12.711 1.00 97.94 174 VAL A C 1
ATOM 1257 O O . VAL A 1 174 ? 10.548 6.543 13.434 1.00 97.94 174 VAL A O 1
ATOM 1260 N N . LYS A 1 175 ? 11.953 4.814 13.178 1.00 97.62 175 LYS A N 1
ATOM 1261 C CA . LYS A 1 175 ? 11.903 4.373 14.584 1.00 97.62 175 LYS A CA 1
ATOM 1262 C C . LYS A 1 175 ? 12.380 5.467 15.544 1.00 97.62 175 LYS A C 1
ATOM 1264 O O . LYS A 1 175 ? 11.768 5.673 16.589 1.00 97.62 175 LYS A O 1
ATOM 1269 N N . GLN A 1 176 ? 13.421 6.219 15.178 1.00 97.25 176 GLN A N 1
ATOM 1270 C CA . GLN A 1 176 ? 13.871 7.379 15.957 1.00 97.25 176 GLN A CA 1
ATOM 1271 C C . GLN A 1 176 ? 12.804 8.480 16.019 1.00 97.25 176 GLN A C 1
ATOM 1273 O O . GLN A 1 176 ? 12.512 8.976 17.106 1.00 97.25 176 GLN A O 1
ATOM 1278 N N . ALA A 1 177 ? 12.190 8.837 14.886 1.00 97.00 177 ALA A N 1
ATOM 1279 C CA . ALA A 1 177 ? 11.105 9.820 14.848 1.00 97.00 177 ALA A CA 1
ATOM 1280 C C . ALA A 1 177 ? 9.874 9.355 15.654 1.00 97.00 177 ALA A C 1
ATOM 1282 O O . ALA A 1 177 ? 9.273 10.150 16.375 1.00 97.00 177 ALA A O 1
ATOM 1283 N N . TRP A 1 178 ? 9.540 8.062 15.583 1.00 97.19 178 TRP A N 1
ATOM 1284 C CA . TRP A 1 178 ? 8.459 7.421 16.337 1.00 97.19 178 TRP A CA 1
ATOM 1285 C C . TRP A 1 178 ? 8.674 7.527 17.849 1.00 97.19 178 TRP A C 1
ATOM 1287 O O . TRP A 1 178 ? 7.803 8.015 18.571 1.00 97.19 178 TRP A O 1
ATOM 1297 N N . ALA A 1 179 ? 9.869 7.157 18.318 1.00 96.69 179 ALA A N 1
ATOM 1298 C CA . ALA A 1 179 ? 10.248 7.266 19.723 1.00 96.69 179 ALA A CA 1
ATOM 1299 C C . ALA A 1 179 ? 10.292 8.728 20.197 1.00 96.69 179 ALA A C 1
ATOM 1301 O O . ALA A 1 179 ? 9.802 9.043 21.281 1.00 96.69 179 ALA A O 1
ATOM 1302 N N . ALA A 1 180 ? 10.823 9.644 19.379 1.00 96.19 180 ALA A N 1
ATOM 1303 C CA . ALA A 1 180 ? 10.863 11.073 19.694 1.00 96.19 180 ALA A CA 1
ATOM 1304 C C . ALA A 1 180 ? 9.460 11.697 19.810 1.00 96.19 180 ALA A C 1
ATOM 1306 O O . ALA A 1 180 ? 9.267 12.633 20.585 1.00 96.19 180 ALA A O 1
ATOM 1307 N N . ALA A 1 181 ? 8.473 11.163 19.083 1.00 95.69 181 ALA A N 1
ATOM 1308 C CA . ALA A 1 181 ? 7.069 11.550 19.201 1.00 95.69 181 ALA A CA 1
ATOM 1309 C C . ALA A 1 181 ? 6.354 10.922 20.417 1.00 95.69 181 ALA A C 1
ATOM 1311 O O . ALA A 1 181 ? 5.171 11.188 20.624 1.00 95.69 181 ALA A O 1
ATOM 1312 N N . GLY A 1 182 ? 7.043 10.097 21.216 1.00 95.44 182 GLY A N 1
ATOM 1313 C CA . GLY A 1 182 ? 6.484 9.449 22.404 1.00 95.44 182 GLY A CA 1
ATOM 1314 C C . GLY A 1 182 ? 5.451 8.365 22.092 1.00 95.44 182 GLY A C 1
ATOM 1315 O O . GLY A 1 182 ? 4.576 8.107 22.915 1.00 95.44 182 GLY A O 1
ATOM 1316 N N . ARG A 1 183 ? 5.506 7.766 20.896 1.00 93.81 183 ARG A N 1
ATOM 1317 C CA . ARG A 1 183 ? 4.620 6.664 20.507 1.00 93.81 183 ARG A CA 1
ATOM 1318 C C . ARG A 1 183 ? 5.105 5.352 21.128 1.00 93.81 183 ARG A C 1
ATOM 1320 O O . ARG A 1 183 ? 6.296 5.050 21.098 1.00 93.81 183 ARG A O 1
ATOM 1327 N N . ASP A 1 184 ? 4.168 4.556 21.634 1.00 90.94 184 ASP A N 1
ATOM 1328 C CA . ASP A 1 184 ? 4.445 3.194 22.094 1.00 90.94 184 ASP A CA 1
ATOM 1329 C C . ASP A 1 184 ? 4.716 2.244 20.911 1.00 90.94 184 ASP A C 1
ATOM 1331 O O . ASP A 1 184 ? 4.236 2.460 19.793 1.00 90.94 184 ASP A O 1
ATOM 1335 N N . GLY A 1 185 ? 5.455 1.161 21.170 1.00 92.81 185 GLY A N 1
ATOM 1336 C CA . GLY A 1 185 ? 5.752 0.117 20.183 1.00 92.81 185 GLY A CA 1
ATOM 1337 C C . GLY A 1 185 ? 6.709 0.558 19.071 1.00 92.81 185 GLY A C 1
ATOM 1338 O O . GLY A 1 185 ? 7.463 1.518 19.222 1.00 92.81 185 GLY A O 1
ATOM 1339 N N . GLU A 1 186 ? 6.680 -0.164 17.951 1.00 94.12 186 GLU A N 1
ATOM 1340 C CA . GLU A 1 186 ? 7.464 0.147 16.753 1.00 94.12 186 GLU A CA 1
ATOM 1341 C C . GLU A 1 186 ? 6.540 0.412 15.550 1.00 94.12 186 GLU A C 1
ATOM 1343 O O . GLU A 1 186 ? 5.474 -0.201 15.458 1.00 94.12 186 GLU A O 1
ATOM 1348 N N . PRO A 1 187 ? 6.928 1.316 14.630 1.00 96.56 187 PRO A N 1
ATOM 1349 C CA . PRO A 1 187 ? 6.196 1.542 13.389 1.00 96.56 187 PRO A CA 1
ATOM 1350 C C . PRO A 1 187 ? 6.261 0.308 12.489 1.00 96.56 187 PRO A C 1
ATOM 1352 O O . PRO A 1 187 ? 7.332 -0.282 12.337 1.00 96.56 187 PRO A O 1
ATOM 1355 N N . ARG A 1 188 ? 5.156 -0.004 11.802 1.00 97.00 188 ARG A N 1
ATOM 1356 C CA . ARG A 1 188 ? 5.162 -0.982 10.705 1.00 97.00 188 ARG A CA 1
ATOM 1357 C C . ARG A 1 188 ? 6.059 -0.480 9.569 1.00 97.00 188 ARG A C 1
ATOM 1359 O O . ARG A 1 188 ? 5.834 0.617 9.056 1.00 97.00 188 ARG A O 1
ATOM 1366 N N . GLY A 1 189 ? 7.046 -1.267 9.158 1.00 97.56 189 GLY A N 1
ATOM 1367 C CA . GLY A 1 189 ? 7.916 -0.989 8.018 1.00 97.56 189 GLY A CA 1
ATOM 1368 C C . GLY A 1 189 ? 7.432 -1.709 6.764 1.00 97.56 189 GLY A C 1
ATOM 1369 O O . GLY A 1 189 ? 7.372 -2.932 6.738 1.00 97.56 189 GLY A O 1
ATOM 1370 N N . MET A 1 190 ? 7.110 -0.973 5.705 1.00 98.44 190 MET A N 1
ATOM 1371 C CA . MET A 1 190 ? 6.645 -1.547 4.439 1.00 98.44 190 MET A CA 1
ATOM 1372 C C . MET A 1 190 ? 7.573 -1.153 3.292 1.00 98.44 190 MET A C 1
ATOM 1374 O O . MET A 1 190 ? 8.100 -0.042 3.267 1.00 98.44 190 MET A O 1
ATOM 1378 N N . ALA A 1 191 ? 7.745 -2.035 2.318 1.00 97.38 191 ALA A N 1
ATOM 1379 C CA . ALA A 1 191 ? 8.554 -1.784 1.135 1.00 97.38 191 ALA A CA 1
ATOM 1380 C C . ALA A 1 191 ? 7.840 -2.250 -0.132 1.00 97.38 191 ALA A C 1
ATOM 1382 O O . ALA A 1 191 ? 6.842 -2.974 -0.086 1.00 97.38 191 ALA A O 1
ATOM 1383 N N . LEU A 1 192 ? 8.379 -1.840 -1.275 1.00 96.31 192 LEU A N 1
ATOM 1384 C CA . LEU A 1 192 ? 7.943 -2.325 -2.571 1.00 96.31 192 LEU A CA 1
ATOM 1385 C C . LEU A 1 192 ? 9.131 -2.735 -3.437 1.00 96.31 192 LEU A C 1
ATOM 1387 O O . LEU A 1 192 ? 10.218 -2.169 -3.327 1.00 96.31 192 LEU A O 1
ATOM 1391 N N . GLY A 1 193 ? 8.895 -3.701 -4.316 1.00 95.94 193 GLY A N 1
ATOM 1392 C CA . GLY A 1 193 ? 9.834 -4.145 -5.341 1.00 95.94 193 GLY A CA 1
ATOM 1393 C C . GLY A 1 193 ? 9.110 -4.390 -6.659 1.00 95.94 193 GLY A C 1
ATOM 1394 O O . GLY A 1 193 ? 7.887 -4.506 -6.679 1.00 95.94 193 GLY A O 1
ATOM 1395 N N . TYR A 1 194 ? 9.851 -4.472 -7.761 1.00 97.62 194 TYR A N 1
ATOM 1396 C CA . TYR A 1 194 ? 9.285 -4.763 -9.079 1.00 97.62 194 TYR A CA 1
ATOM 1397 C C . TYR A 1 194 ? 9.612 -6.180 -9.525 1.00 97.62 194 TYR A C 1
ATOM 1399 O O . TYR A 1 194 ? 10.634 -6.736 -9.124 1.00 97.62 194 TYR A O 1
ATOM 1407 N N . PHE A 1 195 ? 8.767 -6.760 -10.375 1.00 97.94 195 PHE A N 1
ATOM 1408 C CA . PHE A 1 195 ? 9.042 -8.061 -10.974 1.00 97.94 195 PHE A CA 1
ATOM 1409 C C . PHE A 1 195 ? 8.457 -8.222 -12.385 1.00 97.94 195 PHE A C 1
ATOM 1411 O O . PHE A 1 195 ? 7.486 -7.562 -12.772 1.00 97.94 195 PHE A O 1
ATOM 1418 N N . ALA A 1 196 ? 9.075 -9.120 -13.146 1.00 97.75 196 ALA A N 1
ATOM 1419 C CA . ALA A 1 196 ? 8.559 -9.722 -14.372 1.00 97.75 196 ALA A CA 1
ATOM 1420 C C . ALA A 1 196 ? 9.196 -11.106 -14.501 1.00 97.75 196 ALA A C 1
ATOM 1422 O O . ALA A 1 196 ? 10.391 -11.218 -14.761 1.00 97.75 196 ALA A O 1
ATOM 1423 N N . LEU A 1 197 ? 8.405 -12.152 -14.285 1.00 97.75 197 LEU A N 1
ATOM 1424 C CA . LEU A 1 197 ? 8.858 -13.539 -14.299 1.00 97.75 197 LEU A CA 1
ATOM 1425 C C . LEU A 1 197 ? 8.507 -14.223 -15.625 1.00 97.75 197 LEU A C 1
ATOM 1427 O O . LEU A 1 197 ? 7.587 -13.811 -16.337 1.00 97.75 197 LEU A O 1
ATOM 1431 N N . GLY A 1 198 ? 9.232 -15.298 -15.933 1.00 95.06 198 GLY A N 1
ATOM 1432 C CA . GLY A 1 198 ? 9.145 -15.979 -17.225 1.00 95.06 198 GLY A CA 1
ATOM 1433 C C . GLY A 1 198 ? 9.847 -15.175 -18.320 1.00 95.06 198 GLY A C 1
ATOM 1434 O O . GLY A 1 198 ? 10.885 -14.565 -18.075 1.00 95.06 198 GLY A O 1
ATOM 1435 N N . ASP A 1 199 ? 9.265 -15.145 -19.517 1.00 93.81 199 ASP A N 1
ATOM 1436 C CA . ASP A 1 199 ? 9.836 -14.437 -20.674 1.00 93.81 199 ASP A CA 1
ATOM 1437 C C . ASP A 1 199 ? 9.485 -12.936 -20.708 1.00 93.81 199 ASP A C 1
ATOM 1439 O O . ASP A 1 199 ? 9.769 -12.241 -21.685 1.00 93.81 199 ASP A O 1
ATOM 1443 N N . ALA A 1 200 ? 8.850 -12.419 -19.651 1.00 94.38 200 ALA A N 1
ATOM 1444 C CA . ALA A 1 200 ? 8.487 -11.014 -19.549 1.00 94.38 200 ALA A CA 1
ATOM 1445 C C . ALA A 1 200 ? 9.731 -10.107 -19.452 1.00 94.38 200 ALA A C 1
ATOM 1447 O O . ALA A 1 200 ? 10.732 -10.423 -18.796 1.00 94.38 200 ALA A O 1
ATOM 1448 N N . ASP A 1 201 ? 9.644 -8.944 -20.098 1.00 93.94 201 ASP A N 1
ATOM 1449 C CA . ASP A 1 201 ? 10.657 -7.896 -20.028 1.00 93.94 201 ASP A CA 1
ATOM 1450 C C . ASP A 1 201 ? 10.132 -6.718 -19.189 1.00 93.94 201 ASP A C 1
ATOM 1452 O O . ASP A 1 201 ? 9.154 -6.081 -19.592 1.00 93.94 201 ASP A O 1
ATOM 1456 N N . PRO A 1 202 ? 10.750 -6.411 -18.032 1.00 94.25 202 PRO A N 1
ATOM 1457 C CA . PRO A 1 202 ? 10.345 -5.276 -17.210 1.00 94.25 202 PRO A CA 1
ATOM 1458 C C . PRO A 1 202 ? 10.712 -3.917 -17.816 1.00 94.25 202 PRO A C 1
ATOM 1460 O O . PRO A 1 202 ? 10.132 -2.899 -17.421 1.00 94.25 202 PRO A O 1
ATOM 1463 N N . ALA A 1 203 ? 11.683 -3.875 -18.737 1.00 95.75 203 ALA A N 1
ATOM 1464 C CA . ALA A 1 203 ? 12.306 -2.630 -19.163 1.00 95.75 203 ALA A CA 1
ATOM 1465 C C . ALA A 1 203 ? 11.325 -1.637 -19.803 1.00 95.75 203 ALA A C 1
ATOM 1467 O O . ALA A 1 203 ? 11.274 -0.514 -19.307 1.00 95.75 203 ALA A O 1
ATOM 1468 N N . PRO A 1 204 ? 10.481 -2.003 -20.792 1.00 95.38 204 PRO A N 1
ATOM 1469 C CA . PRO A 1 204 ? 9.630 -1.034 -21.484 1.00 95.38 204 PRO A CA 1
ATOM 1470 C C . PRO A 1 204 ? 8.728 -0.223 -20.550 1.00 95.38 204 PRO A C 1
ATOM 1472 O O . PR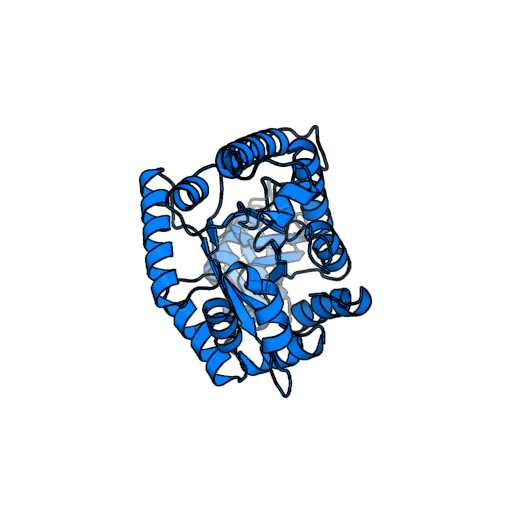O A 1 204 ? 8.559 0.979 -20.743 1.00 95.38 204 PRO A O 1
ATOM 1475 N N . TYR A 1 205 ? 8.167 -0.867 -19.521 1.00 95.88 205 TYR A N 1
ATOM 1476 C CA . TYR A 1 205 ? 7.331 -0.185 -18.540 1.00 95.88 205 TYR A CA 1
ATOM 1477 C C . TYR A 1 205 ? 8.162 0.660 -17.573 1.00 95.88 205 TYR A C 1
ATOM 1479 O O . TYR A 1 205 ? 7.856 1.833 -17.367 1.00 95.88 205 TYR A O 1
ATOM 1487 N N . LEU A 1 206 ? 9.207 0.089 -16.965 1.00 96.25 206 LEU A N 1
ATOM 1488 C CA . LEU A 1 206 ? 9.953 0.789 -15.921 1.00 96.25 206 LEU A CA 1
ATOM 1489 C C . LEU A 1 206 ? 10.781 1.953 -16.468 1.00 96.25 206 LEU A C 1
ATOM 1491 O O . LEU A 1 206 ? 10.840 2.991 -15.810 1.00 96.25 206 LEU A O 1
ATOM 1495 N N . THR A 1 207 ? 11.358 1.834 -17.666 1.00 96.94 207 THR A N 1
ATOM 1496 C CA . THR A 1 207 ? 12.111 2.938 -18.275 1.00 96.94 207 THR A CA 1
ATOM 1497 C C . THR A 1 207 ? 11.208 4.110 -18.646 1.00 96.94 207 THR A C 1
ATOM 1499 O O . THR A 1 207 ? 11.607 5.256 -18.473 1.00 96.94 207 THR A O 1
ATOM 1502 N N . ASP A 1 208 ? 9.980 3.837 -19.100 1.00 95.38 208 ASP A N 1
ATOM 1503 C CA . ASP A 1 208 ? 8.966 4.863 -19.368 1.00 95.38 208 ASP A CA 1
ATOM 1504 C C . ASP A 1 208 ? 8.465 5.503 -18.064 1.00 95.38 208 ASP A C 1
ATOM 1506 O O . ASP A 1 208 ? 8.548 6.717 -17.871 1.00 95.38 208 ASP A O 1
ATOM 1510 N N . TYR A 1 209 ? 8.033 4.679 -17.105 1.00 94.81 209 TYR A N 1
ATOM 1511 C CA . TYR A 1 209 ? 7.478 5.146 -15.837 1.00 94.81 209 TYR A CA 1
ATOM 1512 C C . TYR A 1 209 ? 8.471 5.996 -15.025 1.00 94.81 209 TYR A C 1
ATOM 1514 O O . TYR A 1 209 ? 8.075 6.956 -14.346 1.00 94.81 209 TYR A O 1
ATOM 1522 N N . TYR A 1 210 ? 9.762 5.660 -15.087 1.00 94.88 210 TYR A N 1
ATOM 1523 C CA . TYR A 1 210 ? 10.841 6.353 -14.382 1.00 94.88 210 TYR A CA 1
ATOM 1524 C C . TYR A 1 210 ? 11.648 7.331 -15.244 1.00 94.88 210 TYR A C 1
ATOM 1526 O O . TYR A 1 210 ? 12.613 7.902 -14.737 1.00 94.88 210 TYR A O 1
ATOM 1534 N N . ALA A 1 211 ? 11.229 7.622 -16.481 1.00 94.75 211 ALA A N 1
ATOM 1535 C CA . ALA A 1 211 ? 11.945 8.527 -17.389 1.00 94.75 211 ALA A CA 1
ATOM 1536 C C . ALA A 1 211 ? 12.244 9.914 -16.779 1.00 94.75 211 ALA A C 1
ATOM 1538 O O . ALA A 1 211 ? 13.285 10.510 -17.055 1.00 94.75 211 ALA A O 1
ATOM 1539 N N . PHE A 1 212 ? 11.373 10.411 -15.894 1.00 93.62 212 PHE A N 1
ATOM 1540 C CA . PHE A 1 212 ? 11.545 11.691 -15.193 1.00 93.62 212 PHE A CA 1
ATOM 1541 C C . PHE A 1 212 ? 12.789 11.762 -14.280 1.00 93.62 212 PHE A C 1
ATOM 1543 O O . PHE A 1 212 ? 13.214 12.858 -13.925 1.00 93.62 212 PHE A O 1
ATOM 1550 N N . LEU A 1 213 ? 13.380 10.620 -13.900 1.00 93.62 213 LEU A N 1
ATOM 1551 C CA . LEU A 1 213 ? 14.626 10.545 -13.119 1.00 93.62 213 LEU A CA 1
ATOM 1552 C C . LEU A 1 213 ? 15.889 10.516 -13.994 1.00 93.62 213 LEU A C 1
ATOM 1554 O O . LEU A 1 213 ? 16.999 10.401 -13.468 1.00 93.62 213 LEU A O 1
ATOM 1558 N N . GLY A 1 214 ? 15.727 10.597 -15.315 1.00 96.44 214 GLY A N 1
ATOM 1559 C CA . GLY A 1 214 ? 16.797 10.420 -16.288 1.00 96.44 214 GLY A CA 1
ATOM 1560 C C . GLY A 1 214 ? 17.007 8.958 -16.684 1.00 96.44 214 GLY A C 1
ATOM 1561 O O . GLY A 1 214 ? 16.701 8.028 -15.937 1.00 96.44 214 GLY A O 1
ATOM 1562 N N . GLU A 1 215 ? 17.551 8.771 -17.885 1.00 96.31 215 GLU A N 1
ATOM 1563 C CA . GLU A 1 215 ? 17.713 7.468 -18.540 1.00 96.31 215 GLU A CA 1
ATOM 1564 C C . GLU A 1 215 ? 18.541 6.474 -17.712 1.00 96.31 215 GLU A C 1
ATOM 1566 O O . GLU A 1 215 ? 18.152 5.319 -17.566 1.00 96.31 215 GLU A O 1
ATOM 1571 N N . GLU A 1 216 ? 19.655 6.917 -17.123 1.00 96.38 216 GLU A N 1
ATOM 1572 C CA . GLU A 1 216 ? 20.528 6.058 -16.313 1.00 96.38 216 GLU A CA 1
ATOM 1573 C C . GLU A 1 216 ? 19.790 5.485 -15.094 1.00 96.38 216 GLU A C 1
ATOM 1575 O O . GLU A 1 216 ? 19.777 4.271 -14.883 1.00 96.38 216 GLU A O 1
ATOM 1580 N N . THR A 1 217 ? 19.111 6.345 -14.331 1.00 95.19 217 THR A N 1
ATOM 1581 C CA . THR A 1 217 ? 18.324 5.936 -13.161 1.00 95.19 217 THR A CA 1
ATOM 1582 C C . THR A 1 217 ? 17.165 5.028 -13.563 1.00 95.19 217 THR A C 1
ATOM 1584 O O . THR A 1 217 ? 16.908 4.021 -12.905 1.00 95.19 217 THR A O 1
ATOM 1587 N N . ALA A 1 218 ? 16.470 5.353 -14.655 1.00 96.00 218 ALA A N 1
ATOM 1588 C CA . ALA A 1 218 ? 15.351 4.559 -15.147 1.00 96.00 218 ALA A CA 1
ATOM 1589 C C . ALA A 1 218 ? 15.798 3.146 -15.567 1.00 96.00 218 ALA A C 1
ATOM 1591 O O . ALA A 1 218 ? 15.155 2.163 -15.199 1.00 96.00 218 ALA A O 1
ATOM 1592 N N . ASN A 1 219 ? 16.941 3.029 -16.251 1.00 96.31 219 ASN A N 1
ATOM 1593 C CA . ASN A 1 219 ? 17.544 1.746 -16.614 1.00 96.31 219 ASN A CA 1
ATOM 1594 C C . ASN A 1 219 ? 18.027 0.957 -15.389 1.00 96.31 219 ASN A C 1
ATOM 1596 O O . ASN A 1 219 ? 17.856 -0.260 -15.338 1.00 96.31 219 ASN A O 1
ATOM 1600 N N . MET A 1 220 ? 18.589 1.632 -14.382 1.00 95.44 220 MET A N 1
ATOM 1601 C CA . MET A 1 220 ? 18.976 0.993 -13.120 1.00 95.44 220 MET A CA 1
ATOM 1602 C C . MET A 1 220 ? 17.761 0.386 -12.404 1.00 95.44 220 MET A C 1
ATOM 1604 O O . MET A 1 220 ? 17.830 -0.751 -11.943 1.00 95.44 220 MET A O 1
ATOM 1608 N N . ILE A 1 221 ? 16.641 1.114 -12.344 1.00 95.12 221 ILE A N 1
ATOM 1609 C CA . ILE A 1 221 ? 15.395 0.620 -11.742 1.00 95.12 221 ILE A CA 1
ATOM 1610 C C . ILE A 1 221 ? 14.798 -0.520 -12.575 1.00 95.12 221 ILE A C 1
ATOM 1612 O O . ILE A 1 221 ? 14.354 -1.519 -12.019 1.00 95.12 221 ILE A O 1
ATOM 1616 N N . ALA A 1 222 ? 14.816 -0.413 -13.904 1.00 96.00 222 ALA A N 1
ATOM 1617 C CA . ALA A 1 222 ? 14.399 -1.508 -14.774 1.00 96.00 222 ALA A CA 1
ATOM 1618 C C . ALA A 1 222 ? 15.221 -2.785 -14.524 1.00 96.00 222 ALA A C 1
ATOM 1620 O O . ALA A 1 222 ? 14.665 -3.880 -14.450 1.00 96.00 222 ALA A O 1
ATOM 1621 N N . GLY A 1 223 ? 16.534 -2.632 -14.332 1.00 95.44 223 GLY A N 1
ATOM 1622 C CA . GLY A 1 223 ? 17.456 -3.722 -14.023 1.00 95.44 223 GLY A CA 1
ATOM 1623 C C . GLY A 1 223 ? 17.310 -4.319 -12.620 1.00 95.44 223 GLY A C 1
ATOM 1624 O O . GLY A 1 223 ? 17.821 -5.413 -12.395 1.00 95.44 223 GLY A O 1
ATOM 1625 N N . SER A 1 224 ? 16.619 -3.649 -11.689 1.00 95.19 224 SER A N 1
ATOM 1626 C CA . SER A 1 224 ? 16.361 -4.172 -10.339 1.00 95.19 224 SER A CA 1
ATOM 1627 C C . SER A 1 224 ? 15.052 -4.957 -10.221 1.00 95.19 224 SER A C 1
ATOM 1629 O O . SER A 1 224 ? 14.752 -5.499 -9.161 1.00 95.19 224 SER A O 1
ATOM 1631 N N . ALA A 1 225 ? 14.251 -5.047 -11.285 1.00 97.25 225 ALA A N 1
ATOM 1632 C CA . ALA A 1 225 ? 13.076 -5.905 -11.264 1.00 97.25 225 ALA A CA 1
ATOM 1633 C C . ALA A 1 225 ? 13.494 -7.379 -11.138 1.00 97.25 225 ALA A C 1
ATOM 1635 O O . ALA A 1 225 ? 14.355 -7.856 -11.877 1.00 97.25 225 ALA A O 1
ATOM 1636 N N . ALA A 1 226 ? 12.863 -8.121 -10.228 1.00 97.56 226 ALA A N 1
ATOM 1637 C CA . ALA A 1 226 ? 13.113 -9.546 -10.072 1.00 97.56 226 ALA A CA 1
ATOM 1638 C C . ALA A 1 226 ? 12.623 -10.320 -11.307 1.00 97.56 226 ALA A C 1
ATOM 1640 O O . ALA A 1 226 ? 11.473 -10.161 -11.730 1.00 97.56 226 ALA A O 1
ATOM 1641 N N . ARG A 1 227 ? 13.498 -11.166 -11.869 1.00 97.62 227 ARG A N 1
ATOM 1642 C CA . ARG A 1 227 ? 13.231 -11.950 -13.093 1.00 97.62 227 ARG A CA 1
ATOM 1643 C C . ARG A 1 227 ? 13.304 -13.460 -12.909 1.00 97.62 227 ARG A C 1
ATOM 1645 O O . ARG A 1 227 ? 12.964 -14.215 -13.814 1.00 97.62 227 ARG A O 1
ATOM 1652 N N . ASP A 1 228 ? 13.692 -13.901 -11.721 1.00 96.19 228 ASP A N 1
ATOM 1653 C CA . ASP A 1 228 ? 13.773 -15.304 -11.350 1.00 96.19 228 ASP A CA 1
ATOM 1654 C C . ASP A 1 228 ? 13.416 -15.508 -9.873 1.00 96.19 228 ASP A C 1
ATOM 1656 O O . ASP A 1 228 ? 13.282 -14.565 -9.085 1.00 96.19 228 ASP A O 1
ATOM 1660 N N . ALA A 1 229 ? 13.233 -16.774 -9.505 1.00 95.75 229 ALA A N 1
ATOM 1661 C CA . ALA A 1 229 ? 12.804 -17.149 -8.169 1.00 95.75 229 ALA A CA 1
ATOM 1662 C C . ALA A 1 229 ? 13.870 -16.905 -7.090 1.00 95.75 229 ALA A C 1
ATOM 1664 O O . ALA A 1 229 ? 13.519 -16.637 -5.940 1.00 95.75 229 ALA A O 1
ATOM 1665 N N . ASP A 1 230 ? 15.155 -16.975 -7.444 1.00 95.00 230 ASP A N 1
ATOM 1666 C CA . ASP A 1 230 ? 16.249 -16.713 -6.508 1.00 95.00 230 ASP A CA 1
ATOM 1667 C C . ASP A 1 230 ? 16.290 -15.235 -6.119 1.00 95.00 230 ASP A C 1
ATOM 1669 O O . ASP A 1 230 ? 16.406 -14.918 -4.938 1.00 95.00 230 ASP A O 1
ATOM 1673 N N . THR A 1 231 ? 16.089 -14.332 -7.079 1.00 96.00 231 THR A N 1
ATOM 1674 C CA . THR A 1 231 ? 16.005 -12.889 -6.835 1.00 96.00 231 THR A CA 1
ATOM 1675 C C . THR A 1 231 ? 14.780 -12.542 -5.991 1.00 96.00 231 THR A C 1
ATOM 1677 O O . THR A 1 231 ? 14.898 -11.780 -5.033 1.00 96.00 231 THR A O 1
ATOM 1680 N N . VAL A 1 232 ? 13.616 -13.143 -6.278 1.00 97.25 232 VAL A N 1
ATOM 1681 C CA . VAL A 1 232 ? 12.404 -12.967 -5.453 1.00 97.25 232 VAL A CA 1
ATOM 1682 C C . VAL A 1 232 ? 12.669 -13.377 -4.001 1.00 97.25 232 VAL A C 1
ATOM 1684 O O . VAL A 1 232 ? 12.405 -12.594 -3.087 1.00 97.25 232 VAL A O 1
ATOM 1687 N N . ARG A 1 233 ? 13.230 -14.572 -3.770 1.00 95.25 233 ARG A N 1
ATOM 1688 C CA . ARG A 1 233 ? 13.564 -15.045 -2.415 1.00 95.25 233 ARG A CA 1
ATOM 1689 C C . ARG A 1 233 ? 14.645 -14.201 -1.750 1.00 95.25 233 ARG A C 1
ATOM 1691 O O . ARG A 1 233 ? 14.543 -13.933 -0.558 1.00 95.25 233 ARG A O 1
ATOM 1698 N N . GLY A 1 234 ? 15.641 -13.752 -2.510 1.00 94.38 234 GLY A N 1
ATOM 1699 C CA . GLY A 1 234 ? 16.686 -12.851 -2.032 1.00 94.38 234 GLY A CA 1
ATOM 1700 C C . GLY A 1 234 ? 16.118 -11.520 -1.543 1.00 94.38 234 GLY A C 1
ATOM 1701 O O . GLY A 1 234 ? 16.504 -11.050 -0.476 1.00 94.38 234 GLY A O 1
ATOM 1702 N N . TYR A 1 235 ? 15.148 -10.946 -2.261 1.00 95.94 235 TYR A N 1
ATOM 1703 C CA . TYR A 1 235 ? 14.437 -9.750 -1.808 1.00 95.94 235 TYR A CA 1
ATOM 1704 C C . TYR A 1 235 ? 13.596 -10.021 -0.565 1.00 95.94 235 TYR A C 1
ATOM 1706 O O . TYR A 1 235 ? 13.715 -9.270 0.399 1.00 95.94 235 TYR A O 1
ATOM 1714 N N . ILE A 1 236 ? 12.811 -11.101 -0.533 1.00 95.31 236 ILE A N 1
ATOM 1715 C CA . ILE A 1 236 ? 12.027 -11.468 0.659 1.00 95.31 236 ILE A CA 1
ATOM 1716 C C . ILE A 1 236 ? 12.939 -11.608 1.888 1.00 95.31 236 ILE A C 1
ATOM 1718 O O . ILE A 1 236 ? 12.674 -10.983 2.913 1.00 95.31 236 ILE A O 1
ATOM 1722 N N . GLY A 1 237 ? 14.031 -12.369 1.773 1.00 94.62 237 GLY A N 1
ATOM 1723 C CA . GLY A 1 237 ? 14.995 -12.570 2.854 1.00 94.62 237 GLY A CA 1
ATOM 1724 C C . GLY A 1 237 ? 15.663 -11.267 3.288 1.00 94.62 237 GLY A C 1
ATOM 1725 O O . GLY A 1 237 ? 15.610 -10.915 4.462 1.00 94.62 237 GLY A O 1
ATOM 1726 N N . GLY A 1 238 ? 16.208 -10.501 2.338 1.00 95.19 238 GLY A N 1
ATOM 1727 C CA . GLY A 1 238 ? 16.903 -9.248 2.635 1.00 95.19 238 GLY A CA 1
ATOM 1728 C C . GLY A 1 238 ? 16.002 -8.207 3.301 1.00 95.19 238 GLY A C 1
ATOM 1729 O O . GLY A 1 238 ? 16.399 -7.587 4.286 1.00 95.19 238 GLY A O 1
ATOM 1730 N N . PHE A 1 239 ? 14.770 -8.028 2.818 1.00 97.06 239 PHE A N 1
ATOM 1731 C CA . PHE A 1 239 ? 13.819 -7.113 3.454 1.00 97.06 239 PHE A CA 1
ATOM 1732 C C . PHE A 1 239 ? 13.340 -7.626 4.815 1.00 97.06 239 PHE A C 1
ATOM 1734 O O . PHE A 1 239 ? 13.193 -6.825 5.737 1.00 97.06 239 PHE A O 1
ATOM 1741 N N . SER A 1 240 ? 13.143 -8.937 4.977 1.00 94.44 240 SER A N 1
ATOM 1742 C CA . SER A 1 240 ? 12.808 -9.521 6.279 1.00 94.44 240 SER A CA 1
ATOM 1743 C C . SER A 1 240 ? 13.918 -9.275 7.307 1.00 94.44 240 SER A C 1
ATOM 1745 O O . SER A 1 240 ? 13.628 -8.875 8.432 1.00 94.44 240 SER A O 1
ATOM 1747 N N . GLU A 1 241 ? 15.186 -9.470 6.935 1.00 94.56 241 GLU A N 1
ATOM 1748 C CA . GLU A 1 241 ? 16.347 -9.179 7.791 1.00 94.56 241 GLU A CA 1
ATOM 1749 C C . GLU A 1 241 ? 16.467 -7.684 8.113 1.00 94.56 241 GLU A C 1
ATOM 1751 O O . GLU A 1 241 ? 16.840 -7.309 9.225 1.00 94.56 241 GLU A O 1
ATOM 1756 N N . ALA A 1 242 ? 16.078 -6.826 7.169 1.00 95.00 242 ALA A N 1
ATOM 1757 C CA . ALA A 1 242 ? 16.014 -5.381 7.347 1.00 95.00 242 ALA A CA 1
ATOM 1758 C C . ALA A 1 242 ? 14.844 -4.910 8.242 1.00 95.00 242 ALA A C 1
ATOM 1760 O O . ALA A 1 242 ? 14.698 -3.710 8.484 1.00 95.00 242 ALA A O 1
ATOM 1761 N N . GLY A 1 243 ? 14.011 -5.831 8.743 1.00 94.50 243 GLY A N 1
ATOM 1762 C CA . GLY A 1 243 ? 12.870 -5.532 9.611 1.00 94.50 243 GLY A CA 1
ATOM 1763 C C . GLY A 1 243 ? 11.628 -5.047 8.862 1.00 94.50 243 GLY A C 1
ATOM 1764 O O . GLY A 1 243 ? 10.834 -4.298 9.425 1.00 94.50 243 GLY A O 1
ATOM 1765 N N . CYS A 1 244 ? 11.475 -5.417 7.589 1.00 96.44 244 CYS A N 1
ATOM 1766 C CA . CYS A 1 244 ? 10.276 -5.136 6.808 1.00 96.44 244 CYS A CA 1
ATOM 1767 C C . CYS A 1 244 ? 9.127 -6.071 7.219 1.00 96.44 244 CYS A C 1
ATOM 1769 O O . CYS A 1 244 ? 9.263 -7.291 7.166 1.00 96.44 244 CYS A O 1
ATOM 1771 N N . ASP A 1 245 ? 7.982 -5.494 7.580 1.00 95.88 245 ASP A N 1
ATOM 1772 C CA . ASP A 1 245 ? 6.755 -6.210 7.946 1.00 95.88 245 ASP A CA 1
ATOM 1773 C C . ASP A 1 245 ? 5.875 -6.566 6.739 1.00 95.88 245 ASP A C 1
ATOM 1775 O O . ASP A 1 245 ? 4.982 -7.407 6.854 1.00 95.88 245 ASP A O 1
ATOM 1779 N N . GLU A 1 246 ? 6.044 -5.865 5.613 1.00 95.69 246 GLU A N 1
ATOM 1780 C CA . GLU A 1 246 ? 5.300 -6.106 4.373 1.00 95.69 246 GLU A CA 1
ATOM 1781 C C . GLU A 1 246 ? 6.118 -5.681 3.147 1.00 95.69 246 GLU A C 1
ATOM 1783 O O . GLU A 1 246 ? 6.418 -4.497 2.978 1.00 95.69 246 GLU A O 1
ATOM 1788 N N . LEU A 1 247 ? 6.403 -6.627 2.253 1.00 97.00 247 LEU A N 1
ATOM 1789 C CA . LEU A 1 247 ? 7.010 -6.362 0.950 1.00 97.00 247 LEU A CA 1
ATOM 1790 C C . LEU A 1 247 ? 5.972 -6.567 -0.157 1.00 97.00 247 LEU A C 1
ATOM 1792 O O . LEU A 1 247 ? 5.480 -7.677 -0.355 1.00 97.00 247 LEU A O 1
ATOM 1796 N N . ILE A 1 248 ? 5.663 -5.504 -0.899 1.00 97.19 248 ILE A N 1
ATOM 1797 C CA . ILE A 1 248 ? 4.697 -5.539 -2.001 1.00 97.19 248 ILE A CA 1
ATOM 1798 C C . ILE A 1 248 ? 5.442 -5.615 -3.336 1.00 97.19 248 ILE A C 1
ATOM 1800 O O . ILE A 1 248 ? 6.165 -4.696 -3.718 1.00 97.19 248 ILE A O 1
ATOM 1804 N N . PHE A 1 249 ? 5.236 -6.698 -4.079 1.00 97.06 249 PHE A N 1
ATOM 1805 C CA . PHE A 1 249 ? 5.792 -6.857 -5.420 1.00 97.06 249 PHE A CA 1
ATOM 1806 C C . PHE A 1 249 ? 4.835 -6.296 -6.476 1.00 97.06 249 PHE A C 1
ATOM 1808 O O . PHE A 1 249 ? 3.720 -6.788 -6.649 1.00 97.06 249 PHE A O 1
ATOM 1815 N N . PHE A 1 250 ? 5.286 -5.282 -7.210 1.00 96.62 250 PHE A N 1
ATOM 1816 C CA . PHE A 1 250 ? 4.559 -4.686 -8.321 1.00 96.62 250 PHE A CA 1
ATOM 1817 C C . PHE A 1 250 ? 4.974 -5.320 -9.647 1.00 96.62 250 PHE A C 1
ATOM 1819 O O . PHE A 1 250 ? 6.165 -5.352 -9.973 1.00 96.62 250 PHE A O 1
ATOM 1826 N N . PRO A 1 251 ? 4.011 -5.799 -10.446 1.00 95.44 251 PRO A N 1
ATOM 1827 C CA . PRO A 1 251 ? 4.320 -6.327 -11.759 1.00 95.44 251 PRO A CA 1
ATOM 1828 C C . PRO A 1 251 ? 4.719 -5.210 -12.716 1.00 95.44 251 PRO A C 1
ATOM 1830 O O . PRO A 1 251 ? 4.347 -4.044 -12.553 1.00 95.44 251 PRO A O 1
ATOM 1833 N N . THR A 1 252 ? 5.434 -5.602 -13.759 1.00 95.75 252 THR A N 1
ATOM 1834 C CA . THR A 1 252 ? 5.835 -4.715 -14.859 1.00 95.75 252 THR A CA 1
ATOM 1835 C C . THR A 1 252 ? 5.151 -5.061 -16.185 1.00 95.75 252 THR A C 1
ATOM 1837 O O . THR A 1 252 ? 5.324 -4.357 -17.176 1.00 95.75 252 THR A O 1
ATOM 1840 N N . VAL A 1 253 ? 4.311 -6.102 -16.183 1.00 95.00 253 VAL A N 1
ATOM 1841 C CA . VAL A 1 253 ? 3.448 -6.514 -17.297 1.00 95.00 253 VAL A CA 1
ATOM 1842 C C . VAL A 1 253 ? 2.029 -6.798 -16.795 1.00 95.00 253 VAL A C 1
ATOM 1844 O O . VAL A 1 253 ? 1.837 -7.200 -15.651 1.00 95.00 253 VAL A O 1
ATOM 1847 N N . ALA A 1 254 ? 1.019 -6.596 -17.646 1.00 94.56 254 ALA A N 1
ATOM 1848 C CA . ALA A 1 254 ? -0.403 -6.673 -17.274 1.00 94.56 254 ALA A CA 1
ATOM 1849 C C . ALA A 1 254 ? -0.987 -8.091 -17.160 1.00 94.56 254 ALA A C 1
ATOM 1851 O O . ALA A 1 254 ? -2.179 -8.226 -16.889 1.00 94.56 254 ALA A O 1
ATOM 1852 N N . ASP A 1 255 ? -0.181 -9.122 -17.397 1.00 95.81 255 ASP A N 1
ATOM 1853 C CA . ASP A 1 255 ? -0.610 -10.519 -17.414 1.00 95.81 255 ASP A CA 1
ATOM 1854 C C . ASP A 1 255 ? -0.883 -11.056 -15.993 1.00 95.81 255 ASP A C 1
ATOM 1856 O O . ASP A 1 255 ? 0.066 -11.178 -15.214 1.00 95.81 255 ASP A O 1
ATOM 1860 N N . PRO A 1 256 ? -2.137 -11.407 -15.637 1.00 96.81 256 PRO A N 1
ATOM 1861 C CA . PRO A 1 256 ? -2.471 -11.936 -14.315 1.00 96.81 256 PRO A CA 1
ATOM 1862 C C . PRO A 1 256 ? -1.742 -13.233 -13.937 1.00 96.81 256 PRO A C 1
ATOM 1864 O O . PRO A 1 256 ? -1.634 -13.528 -12.747 1.00 96.81 256 PRO A O 1
ATOM 1867 N N . ASP A 1 257 ? -1.204 -13.992 -14.896 1.00 96.69 257 ASP A N 1
ATOM 1868 C CA . ASP A 1 257 ? -0.435 -15.212 -14.606 1.00 96.69 257 ASP A CA 1
ATOM 1869 C C . ASP A 1 257 ? 0.899 -14.919 -13.899 1.00 96.69 257 ASP A C 1
ATOM 1871 O O . ASP A 1 257 ? 1.456 -15.776 -13.211 1.00 96.69 257 ASP A O 1
ATOM 1875 N N . GLN A 1 258 ? 1.371 -13.671 -13.945 1.00 97.81 258 GLN A N 1
ATOM 1876 C CA . GLN A 1 258 ? 2.487 -13.203 -13.121 1.00 97.81 258 GLN A CA 1
ATOM 1877 C C . GLN A 1 258 ? 2.232 -13.381 -11.619 1.00 97.81 258 GLN A C 1
ATOM 1879 O O . GLN A 1 258 ? 3.178 -13.611 -10.867 1.00 97.81 258 GLN A O 1
ATOM 1884 N N . VAL A 1 259 ? 0.971 -13.317 -11.173 1.00 97.69 259 VAL A N 1
ATOM 1885 C CA . VAL A 1 259 ? 0.612 -13.613 -9.779 1.00 97.69 259 VAL A CA 1
ATOM 1886 C C . VAL A 1 259 ? 0.991 -15.045 -9.433 1.00 97.69 259 VAL A C 1
ATOM 1888 O O . VAL A 1 259 ? 1.556 -15.290 -8.368 1.00 97.69 259 VAL A O 1
ATOM 1891 N N . ASP A 1 260 ? 0.711 -15.981 -10.340 1.00 96.81 260 ASP A N 1
ATOM 1892 C CA . ASP A 1 260 ? 0.986 -17.389 -10.113 1.00 96.81 260 ASP A CA 1
ATOM 1893 C C . ASP A 1 260 ? 2.487 -17.684 -10.108 1.00 96.81 260 ASP A C 1
ATOM 1895 O O . ASP A 1 260 ? 2.973 -18.397 -9.227 1.00 96.81 260 ASP A O 1
ATOM 1899 N N . LEU A 1 261 ? 3.223 -17.058 -11.027 1.00 97.62 261 LEU A N 1
ATOM 1900 C CA . LEU A 1 261 ? 4.678 -17.161 -11.099 1.00 97.62 261 LEU A CA 1
ATOM 1901 C C . LEU A 1 261 ? 5.358 -16.578 -9.857 1.00 97.62 261 LEU A C 1
ATOM 1903 O O . LEU A 1 261 ? 6.265 -17.202 -9.309 1.00 97.62 261 LEU A O 1
ATOM 1907 N N . LEU A 1 262 ? 4.919 -15.406 -9.385 1.00 97.62 262 LEU A N 1
ATOM 1908 C CA . LEU A 1 262 ? 5.469 -14.785 -8.177 1.00 97.62 262 LEU A CA 1
ATOM 1909 C C . LEU A 1 262 ? 5.201 -15.651 -6.950 1.00 97.62 262 LEU A C 1
ATOM 1911 O O . LEU A 1 262 ? 6.074 -15.852 -6.107 1.00 97.62 262 LEU A O 1
ATOM 1915 N N . ALA A 1 263 ? 3.985 -16.173 -6.869 1.00 95.69 263 ALA A N 1
ATOM 1916 C CA . ALA A 1 263 ? 3.550 -17.060 -5.817 1.00 95.69 263 ALA A CA 1
ATOM 1917 C C . ALA A 1 263 ? 4.421 -18.336 -5.757 1.00 95.69 263 ALA A C 1
ATOM 1919 O O . ALA A 1 263 ? 4.854 -18.738 -4.672 1.00 95.69 263 ALA A O 1
ATOM 1920 N N . ASP A 1 264 ? 4.721 -18.952 -6.899 1.00 94.50 264 ASP A N 1
ATOM 1921 C CA . ASP A 1 264 ? 5.600 -20.125 -6.970 1.00 94.50 264 ASP A CA 1
ATOM 1922 C C . ASP A 1 264 ? 7.062 -19.770 -6.660 1.00 94.50 264 ASP A C 1
ATOM 1924 O O . ASP A 1 264 ? 7.735 -20.484 -5.913 1.00 94.50 264 ASP A O 1
ATOM 1928 N N . ALA A 1 265 ? 7.541 -18.632 -7.168 1.00 95.06 265 ALA A N 1
ATOM 1929 C CA . ALA A 1 265 ? 8.893 -18.129 -6.945 1.00 95.06 265 ALA A CA 1
ATOM 1930 C C . ALA A 1 265 ? 9.194 -17.853 -5.463 1.00 95.06 265 ALA A C 1
ATOM 1932 O O . ALA A 1 265 ? 10.256 -18.238 -4.964 1.00 95.06 265 ALA A O 1
ATOM 1933 N N . ALA A 1 266 ? 8.247 -17.232 -4.755 1.00 91.38 266 ALA A N 1
ATOM 1934 C CA . ALA A 1 266 ? 8.356 -16.937 -3.328 1.00 91.38 266 ALA A CA 1
ATOM 1935 C C . ALA A 1 266 ? 8.412 -18.205 -2.451 1.00 91.38 266 ALA A C 1
ATOM 1937 O O . ALA A 1 266 ? 8.926 -18.154 -1.337 1.00 91.38 266 ALA A O 1
ATOM 1938 N N . GLY A 1 267 ? 7.937 -19.350 -2.958 1.00 77.06 267 GLY A N 1
ATOM 1939 C CA . GLY A 1 267 ? 7.939 -20.627 -2.245 1.00 77.06 267 GLY A CA 1
ATOM 1940 C C . GLY A 1 267 ? 6.839 -20.751 -1.177 1.00 77.06 267 GLY A C 1
ATOM 1941 O O . GLY A 1 267 ? 6.003 -19.860 -1.032 1.00 77.06 267 GLY A O 1
ATOM 1942 N N . PRO A 1 268 ? 6.787 -21.881 -0.444 1.00 56.72 268 PRO A N 1
ATOM 1943 C CA . PRO A 1 268 ? 5.815 -22.117 0.630 1.00 56.72 268 PRO A CA 1
ATOM 1944 C C . PRO A 1 268 ? 6.129 -21.318 1.903 1.00 56.72 268 PRO A C 1
ATOM 1946 O O . PRO A 1 268 ? 5.238 -21.097 2.715 1.00 56.72 268 PRO A O 1
ATOM 1949 N N . GLU A 1 269 ? 7.370 -20.844 2.054 1.00 50.38 269 GLU A N 1
ATOM 1950 C CA . GLU A 1 269 ? 7.819 -19.955 3.133 1.00 50.38 269 GLU A CA 1
ATOM 1951 C C . GLU A 1 269 ? 7.509 -18.483 2.825 1.00 50.38 269 GLU A C 1
ATOM 1953 O O . GLU A 1 269 ? 8.285 -17.580 3.136 1.00 50.38 269 GLU A O 1
ATOM 1958 N N . ARG A 1 270 ? 6.352 -18.206 2.209 1.00 53.34 270 ARG A N 1
ATOM 1959 C CA . ARG A 1 270 ? 5.794 -16.855 2.303 1.00 53.34 270 ARG A CA 1
ATOM 1960 C C . ARG A 1 270 ? 5.576 -16.624 3.778 1.00 53.34 270 ARG A C 1
ATOM 1962 O O . ARG A 1 270 ? 4.889 -17.440 4.392 1.00 53.34 270 ARG A O 1
ATOM 1969 N N . GLY A 1 271 ? 6.226 -15.587 4.312 1.00 41.09 271 GLY A N 1
ATOM 1970 C CA . GLY A 1 271 ? 6.156 -15.188 5.714 1.00 41.09 271 GLY A CA 1
ATOM 1971 C C . GLY A 1 271 ? 4.810 -15.588 6.288 1.00 41.09 271 GLY A C 1
ATOM 1972 O O . GLY A 1 271 ? 3.773 -15.170 5.768 1.00 41.09 271 GLY A O 1
ATOM 1973 N N . GLY A 1 272 ? 4.868 -16.533 7.230 1.00 32.84 272 GLY A N 1
ATOM 1974 C CA . GLY A 1 272 ? 3.706 -17.274 7.680 1.00 32.84 272 GLY A CA 1
ATOM 1975 C C . GLY A 1 272 ? 2.554 -16.333 7.978 1.00 32.84 272 GLY A C 1
ATOM 1976 O O . GLY A 1 272 ? 2.768 -15.211 8.448 1.00 32.84 272 GLY A O 1
ATOM 1977 N N . VAL A 1 273 ? 1.343 -16.816 7.701 1.00 36.47 273 VAL A N 1
ATOM 1978 C CA . VAL A 1 273 ? 0.093 -16.268 8.229 1.00 36.47 273 VAL A CA 1
ATOM 1979 C C . VAL A 1 273 ? 0.393 -15.643 9.587 1.00 36.47 273 VAL A C 1
ATOM 1981 O O . VAL A 1 273 ? 0.858 -16.336 10.500 1.00 36.47 273 VAL A O 1
ATOM 1984 N N . ARG A 1 274 ? 0.239 -14.315 9.689 1.00 38.34 274 ARG A N 1
ATOM 1985 C CA . ARG A 1 274 ? 0.526 -13.585 10.927 1.00 38.34 274 ARG A CA 1
ATOM 1986 C C . ARG A 1 274 ? -0.138 -14.342 12.067 1.00 38.34 274 ARG A C 1
ATOM 1988 O O . ARG A 1 274 ? -1.297 -14.740 11.934 1.00 38.34 274 ARG A O 1
ATOM 1995 N N . ALA A 1 275 ? 0.568 -14.513 13.185 1.00 38.31 275 ALA A N 1
ATOM 1996 C CA . ALA A 1 275 ? 0.015 -15.047 14.426 1.00 38.31 275 ALA A CA 1
ATOM 1997 C C . ALA A 1 275 ? -1.168 -14.164 14.889 1.00 38.31 275 ALA A C 1
ATOM 1999 O O . ALA A 1 275 ? -1.034 -13.267 15.727 1.00 38.31 275 ALA A O 1
ATOM 2000 N N . GLY A 1 276 ? -2.344 -14.376 14.299 1.00 41.94 276 GLY A N 1
ATOM 2001 C CA . GLY A 1 276 ? -3.462 -13.434 14.296 1.00 41.94 276 GLY A CA 1
ATOM 2002 C C . GLY A 1 276 ? -4.563 -13.727 13.266 1.00 41.94 276 GLY A C 1
ATOM 2003 O O . GLY A 1 276 ? -5.694 -13.334 13.528 1.00 41.94 276 GLY A O 1
ATOM 2004 N N . GLU A 1 277 ? -4.290 -14.440 12.164 1.00 49.09 277 GLU A N 1
ATOM 2005 C CA . GLU A 1 277 ? -5.287 -14.672 11.091 1.00 49.09 277 GLU A CA 1
ATOM 2006 C C . GLU A 1 277 ? -5.874 -16.094 11.021 1.00 49.09 277 GLU A C 1
ATOM 2008 O O . GLU A 1 277 ? -6.904 -16.301 10.380 1.00 49.09 277 GLU A O 1
ATOM 2013 N N . GLU A 1 278 ? -5.303 -17.080 11.716 1.00 68.12 278 GLU A N 1
ATOM 2014 C CA . GLU A 1 278 ? -5.919 -18.411 11.789 1.00 68.12 278 GLU A CA 1
ATOM 2015 C C . GLU A 1 278 ? -7.103 -18.400 12.758 1.00 68.12 278 GLU A C 1
ATOM 2017 O O . GLU A 1 278 ? -6.939 -18.186 13.959 1.00 68.12 278 GLU A O 1
ATOM 2022 N N . VAL A 1 279 ? -8.314 -18.618 12.249 1.00 77.50 279 VAL A N 1
ATOM 2023 C CA . VAL A 1 279 ? -9.526 -18.678 13.069 1.00 77.50 279 VAL A CA 1
ATOM 2024 C C . VAL A 1 279 ? -10.009 -20.120 13.152 1.00 77.50 279 VAL A C 1
ATOM 2026 O O . VAL A 1 279 ? -10.689 -20.618 12.252 1.00 77.50 279 VAL A O 1
ATOM 2029 N N . ALA A 1 280 ? -9.701 -20.795 14.256 1.00 90.00 280 ALA A N 1
ATOM 2030 C CA . ALA A 1 280 ? -10.232 -22.121 14.534 1.00 90.00 280 ALA A CA 1
ATOM 2031 C C . ALA A 1 280 ? -11.577 -22.035 15.263 1.00 90.00 280 ALA A C 1
ATOM 2033 O O . ALA A 1 280 ? -11.806 -21.173 16.115 1.00 90.00 280 ALA A O 1
ATOM 2034 N N . ARG A 1 281 ? -12.484 -22.966 14.954 1.00 94.25 281 ARG A N 1
ATOM 2035 C CA . ARG A 1 281 ? -13.787 -23.080 15.618 1.00 94.25 281 ARG A CA 1
ATOM 2036 C C . ARG A 1 281 ? -13.967 -24.468 16.200 1.00 94.25 281 ARG A C 1
ATOM 2038 O O . ARG A 1 281 ? -13.762 -25.462 15.514 1.00 94.25 281 ARG A O 1
ATOM 2045 N N . VAL A 1 282 ? -14.423 -24.528 17.447 1.00 95.38 282 VAL A N 1
ATOM 2046 C CA . VAL A 1 282 ? -14.706 -25.785 18.147 1.00 95.38 282 VAL A CA 1
ATOM 2047 C C . VAL A 1 282 ? -16.103 -25.783 18.740 1.00 95.38 282 VAL A C 1
ATOM 2049 O O . VAL A 1 282 ? -16.533 -24.831 19.401 1.00 95.38 282 VAL A O 1
ATOM 2052 N N . ALA A 1 283 ? -16.827 -26.874 18.501 1.00 96.88 283 ALA A N 1
ATOM 2053 C CA . ALA A 1 283 ? -18.076 -27.145 19.185 1.00 96.88 283 ALA A CA 1
ATOM 2054 C C . ALA A 1 283 ? -17.769 -27.567 20.626 1.00 96.88 283 ALA A C 1
ATOM 2056 O O . ALA A 1 283 ? -17.032 -28.522 20.860 1.00 96.88 283 ALA A O 1
ATOM 2057 N N . VAL A 1 284 ? -18.344 -26.866 21.601 1.00 97.25 284 VAL A N 1
ATOM 2058 C CA . VAL A 1 284 ? -18.120 -27.122 23.024 1.00 97.25 284 VAL A CA 1
ATOM 2059 C C . VAL A 1 284 ? -19.429 -27.452 23.717 1.00 97.25 284 VAL A C 1
ATOM 2061 O O . VAL A 1 284 ? -20.392 -26.6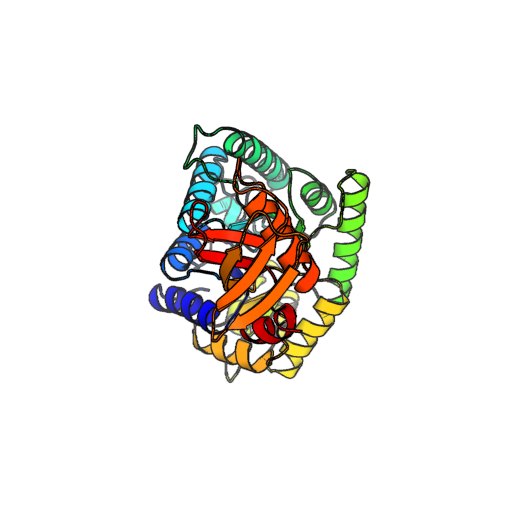90 23.641 1.00 97.25 284 VAL A O 1
ATOM 2064 N N . LYS A 1 285 ? -19.441 -28.544 24.479 1.00 97.12 285 LYS A N 1
ATOM 2065 C CA . LYS A 1 285 ? -20.517 -28.863 25.417 1.00 97.12 285 LYS A CA 1
ATOM 2066 C C . LYS A 1 285 ? -20.096 -28.492 26.836 1.00 97.12 285 LYS A C 1
ATOM 2068 O O . LYS A 1 285 ? -19.306 -29.197 27.464 1.00 97.12 285 LYS A O 1
ATOM 2073 N N . LEU A 1 286 ? -20.628 -27.375 27.331 1.00 97.06 286 LEU A N 1
ATOM 2074 C CA . LEU A 1 286 ? -20.282 -26.782 28.620 1.00 97.06 286 LEU A CA 1
ATOM 2075 C C . LEU A 1 286 ? -21.203 -27.258 29.752 1.00 97.06 286 LEU A C 1
ATOM 2077 O O . LEU A 1 286 ? -22.425 -27.085 29.704 1.00 97.06 286 LEU A O 1
ATOM 2081 N N . GLN A 1 287 ? -20.602 -27.750 30.834 1.00 96.00 287 GLN A N 1
ATOM 2082 C CA . GLN A 1 287 ? -21.268 -28.009 32.107 1.00 96.00 287 GLN A CA 1
ATOM 2083 C C . GLN A 1 287 ? -20.913 -26.921 33.142 1.00 96.00 287 GLN A C 1
ATOM 2085 O O . GLN A 1 287 ? -19.812 -26.940 33.694 1.00 96.00 287 GLN A O 1
ATOM 2090 N N . PRO A 1 288 ? -21.827 -25.983 33.455 1.00 92.69 288 PRO A N 1
ATOM 2091 C CA . PRO A 1 288 ? -21.610 -25.009 34.523 1.00 92.69 288 PRO A CA 1
ATOM 2092 C C . PRO A 1 288 ? -21.839 -25.629 35.912 1.00 92.69 288 PRO A C 1
ATOM 2094 O O . PRO A 1 288 ? -22.470 -26.685 36.025 1.00 92.69 288 PRO A O 1
ATOM 2097 N N . ARG A 1 289 ? -21.408 -24.928 36.972 1.00 92.62 289 ARG A N 1
ATOM 2098 C CA . ARG A 1 289 ? -21.470 -25.386 38.380 1.00 92.62 289 ARG A CA 1
ATOM 2099 C C . ARG A 1 289 ? -20.693 -26.688 38.635 1.00 92.62 289 ARG A C 1
ATOM 2101 O O . ARG A 1 289 ? -21.158 -27.575 39.348 1.00 92.62 289 ARG A O 1
ATOM 2108 N N . GLY A 1 290 ? -19.529 -26.830 38.009 1.00 89.00 290 GLY A N 1
ATOM 2109 C CA . GLY A 1 290 ? -18.565 -27.881 38.331 1.00 89.00 290 GLY A CA 1
ATOM 2110 C C . GLY A 1 290 ? -17.842 -27.640 39.661 1.00 89.00 290 GLY A C 1
ATOM 2111 O O . GLY A 1 290 ? -17.930 -26.567 40.245 1.00 89.00 290 GLY A O 1
ATOM 2112 N N . HIS A 1 291 ? -17.089 -28.636 40.128 1.00 89.31 291 HIS A N 1
ATOM 2113 C CA . HIS A 1 291 ? -16.219 -28.480 41.304 1.00 89.31 291 HIS A CA 1
ATOM 2114 C C . HIS A 1 291 ? -14.899 -27.753 40.987 1.00 89.31 291 HIS A C 1
ATOM 2116 O O . HIS A 1 291 ? -14.250 -27.252 41.897 1.00 89.31 291 HIS A O 1
ATOM 2122 N N . ARG A 1 292 ? -14.507 -27.703 39.707 1.00 91.69 292 ARG A N 1
ATOM 2123 C CA . ARG A 1 292 ? -13.323 -27.013 39.171 1.00 91.69 292 ARG A CA 1
ATOM 2124 C C . ARG A 1 292 ? -13.520 -26.697 37.685 1.00 91.69 292 ARG A C 1
ATOM 2126 O O . ARG A 1 292 ? -14.429 -27.267 37.074 1.00 91.69 292 ARG A O 1
ATOM 2133 N N . ASP A 1 293 ? -12.680 -25.826 37.136 1.00 95.88 293 ASP A N 1
ATOM 2134 C CA . ASP A 1 293 ? -12.611 -25.536 35.699 1.00 95.88 293 ASP A CA 1
ATOM 2135 C C . ASP A 1 293 ? -11.716 -26.578 35.013 1.00 95.88 293 ASP A C 1
ATOM 2137 O O . ASP A 1 293 ? -10.600 -26.821 35.468 1.00 95.88 293 ASP A O 1
ATOM 2141 N N . GLU A 1 294 ? -12.220 -27.252 33.976 1.00 95.81 294 GLU A N 1
ATOM 2142 C CA . GLU A 1 294 ? -11.527 -28.387 33.349 1.00 95.81 294 GLU A CA 1
ATOM 2143 C C . GLU A 1 294 ? -12.039 -28.685 31.930 1.00 95.81 294 GLU A C 1
ATOM 2145 O O . GLU A 1 294 ? -13.252 -28.697 31.683 1.00 95.81 294 GLU A O 1
ATOM 2150 N N . LEU A 1 295 ? -11.113 -28.958 31.003 1.00 96.00 295 LEU A N 1
ATOM 2151 C CA . LEU A 1 295 ? -11.415 -29.541 29.695 1.00 96.00 295 LEU A CA 1
ATOM 2152 C C . LEU A 1 295 ? -11.402 -31.064 29.842 1.00 96.00 295 LEU A C 1
ATOM 2154 O O . LEU A 1 295 ? -10.415 -31.645 30.269 1.00 96.00 295 LEU A O 1
ATOM 2158 N N . LEU A 1 296 ? -12.518 -31.708 29.516 1.00 94.19 296 LEU A N 1
ATOM 2159 C CA . LEU A 1 296 ? -12.737 -33.147 29.697 1.00 94.19 296 LEU A CA 1
ATOM 2160 C C . LEU A 1 296 ? -12.358 -33.962 28.445 1.00 94.19 296 LEU A C 1
ATOM 2162 O O . LEU A 1 296 ? -12.678 -35.147 28.372 1.00 94.19 296 LEU A O 1
ATOM 2166 N N . GLY A 1 297 ? -11.739 -33.321 27.451 1.00 91.94 297 GLY A N 1
ATOM 2167 C CA . GLY A 1 297 ? -11.384 -33.917 26.166 1.00 91.94 297 GLY A CA 1
ATOM 2168 C C . GLY A 1 297 ? -12.527 -33.958 25.145 1.00 91.94 297 GLY A C 1
ATOM 2169 O O . GLY A 1 297 ? -13.649 -33.487 25.377 1.00 91.94 297 GLY A O 1
ATOM 2170 N N . PHE A 1 298 ? -12.212 -34.509 23.974 1.00 93.25 298 PHE A N 1
ATOM 2171 C CA . PHE A 1 298 ? -13.121 -34.609 22.834 1.00 93.25 298 PHE A CA 1
ATOM 2172 C C . PHE A 1 298 ? -13.992 -35.868 22.894 1.00 93.25 298 PHE A C 1
ATOM 2174 O O . PHE A 1 298 ? -13.541 -36.956 23.247 1.00 93.25 298 PHE A O 1
ATOM 2181 N N . ALA A 1 299 ? -15.256 -35.722 22.500 1.00 90.81 299 ALA A N 1
ATOM 2182 C CA . ALA A 1 299 ? -16.156 -36.826 22.193 1.00 90.81 299 ALA A CA 1
ATOM 2183 C C . ALA A 1 299 ? -16.644 -36.659 20.746 1.00 90.81 299 ALA A C 1
ATOM 2185 O O . ALA A 1 299 ? -17.613 -35.937 20.502 1.00 90.81 299 ALA A O 1
ATOM 2186 N N . GLY A 1 300 ? -15.945 -37.290 19.798 1.00 89.38 300 GLY A N 1
ATOM 2187 C CA . GLY A 1 300 ? -16.039 -36.921 18.380 1.00 89.38 300 GLY A CA 1
ATOM 2188 C C . GLY A 1 300 ? -15.506 -35.500 18.177 1.00 89.38 300 GLY A C 1
ATOM 2189 O O . GLY A 1 300 ? -14.516 -35.129 18.800 1.00 89.38 300 GLY A O 1
ATOM 2190 N N . ASP A 1 301 ? -16.218 -34.676 17.413 1.00 89.31 301 ASP A N 1
ATOM 2191 C CA . ASP A 1 301 ? -15.806 -33.291 17.119 1.00 89.31 301 ASP A CA 1
ATOM 2192 C C . ASP A 1 301 ? -16.232 -32.274 18.196 1.00 89.31 301 ASP A C 1
ATOM 2194 O O . ASP A 1 301 ? -16.086 -31.062 18.030 1.00 89.31 301 ASP A O 1
ATOM 2198 N N . VAL A 1 302 ? -16.803 -32.750 19.310 1.00 94.25 302 VAL A N 1
ATOM 2199 C CA . VAL A 1 302 ? -17.307 -31.899 20.394 1.00 94.25 302 VAL A CA 1
ATOM 2200 C C . VAL A 1 302 ? -16.382 -31.973 21.602 1.00 94.25 302 VAL A C 1
ATOM 2202 O O . VAL A 1 302 ? -16.272 -33.012 22.258 1.00 94.25 302 VAL A O 1
ATOM 2205 N N . LEU A 1 303 ? -15.787 -30.837 21.955 1.00 96.56 303 LEU A N 1
ATOM 2206 C CA . LEU A 1 303 ? -15.013 -30.670 23.179 1.00 96.56 303 LEU A CA 1
ATOM 2207 C C . LEU A 1 303 ? -15.954 -30.592 24.385 1.00 96.56 303 LEU A C 1
ATOM 2209 O O . LEU A 1 303 ? -16.883 -29.782 24.430 1.00 96.56 303 LEU A O 1
ATOM 2213 N N . ARG A 1 304 ? -15.722 -31.418 25.402 1.00 97.00 304 ARG A N 1
ATOM 2214 C CA . ARG A 1 304 ? -16.461 -31.334 26.666 1.00 97.00 304 ARG A CA 1
ATOM 2215 C C . ARG A 1 304 ? -15.682 -30.474 27.646 1.00 97.00 304 ARG A C 1
ATOM 2217 O O . ARG A 1 304 ? -14.491 -30.674 27.840 1.00 97.00 304 ARG A O 1
ATOM 2224 N N . ALA A 1 305 ? -16.364 -29.542 28.299 1.00 96.62 305 ALA A N 1
ATOM 2225 C CA . ALA A 1 305 ? -15.752 -28.672 29.295 1.00 96.62 305 ALA A CA 1
ATOM 2226 C C . ALA A 1 305 ? -16.669 -28.521 30.506 1.00 96.62 305 ALA A C 1
ATOM 2228 O O . ALA A 1 305 ? -17.898 -28.498 30.373 1.00 96.62 305 ALA A O 1
ATOM 2229 N N . ARG A 1 306 ? -16.085 -28.364 31.692 1.00 96.75 306 ARG A N 1
ATOM 2230 C CA . ARG A 1 306 ? -16.815 -27.969 32.897 1.00 96.75 306 ARG A CA 1
ATOM 2231 C C . ARG A 1 306 ? -16.192 -26.721 33.502 1.00 96.75 306 ARG A C 1
ATOM 2233 O O . ARG A 1 306 ? -14.980 -26.561 33.476 1.00 96.75 306 ARG A O 1
ATOM 2240 N N . VAL A 1 307 ? -17.035 -25.867 34.072 1.00 96.94 307 VAL A N 1
ATOM 2241 C CA . VAL A 1 307 ? -16.598 -24.673 34.805 1.00 96.94 307 VAL A CA 1
ATOM 2242 C C . VAL A 1 307 ? -17.326 -24.573 36.138 1.00 96.94 307 VAL A C 1
ATOM 2244 O O . VAL A 1 307 ? -18.524 -24.861 36.222 1.00 96.94 307 VAL A O 1
ATOM 2247 N N . ALA A 1 308 ? -16.625 -24.157 37.188 1.00 96.06 308 ALA A N 1
ATOM 2248 C CA . ALA A 1 308 ? -17.183 -23.888 38.507 1.00 96.06 308 ALA A CA 1
ATOM 2249 C C . ALA A 1 308 ? -18.145 -22.695 38.485 1.00 96.06 308 ALA A C 1
ATOM 2251 O O . ALA A 1 308 ? -19.142 -22.671 39.211 1.00 96.06 308 ALA A O 1
ATOM 2252 N N . ALA A 1 309 ? -17.896 -21.734 37.593 1.00 94.81 309 ALA A N 1
ATOM 2253 C CA . ALA A 1 309 ? -18.727 -20.552 37.440 1.00 94.81 309 ALA A CA 1
ATOM 2254 C C . ALA A 1 309 ? -20.205 -20.901 37.125 1.00 94.81 309 ALA A C 1
ATOM 2256 O O . ALA A 1 309 ? -20.493 -21.745 36.264 1.00 94.81 309 ALA A O 1
ATOM 2257 N N . PRO A 1 310 ? -21.177 -20.242 37.788 1.00 91.62 310 PRO A N 1
ATOM 2258 C CA . PRO A 1 310 ? -22.591 -20.399 37.465 1.00 91.62 310 PRO A CA 1
ATOM 2259 C C . PRO A 1 310 ? -22.931 -19.772 36.097 1.00 91.62 310 PRO A C 1
ATOM 2261 O O . PRO A 1 310 ? -22.269 -18.826 35.664 1.00 91.62 310 PRO A O 1
ATOM 2264 N N . PRO A 1 311 ? -23.996 -20.237 35.414 1.00 90.50 311 PRO A N 1
ATOM 2265 C CA . PRO A 1 311 ? -24.416 -19.717 34.114 1.00 90.50 311 PRO A CA 1
ATOM 2266 C C . PRO A 1 311 ? -25.272 -18.446 34.269 1.00 90.50 311 PRO A C 1
ATOM 2268 O O . PRO A 1 311 ? -26.384 -18.374 33.759 1.00 90.50 311 PRO A O 1
ATOM 2271 N N . VAL A 1 312 ? -24.771 -17.465 35.022 1.00 89.19 312 VAL A N 1
ATOM 2272 C CA . VAL A 1 312 ? -25.395 -16.147 35.232 1.00 89.19 312 VAL A CA 1
ATOM 2273 C C . VAL A 1 312 ? -24.447 -15.069 34.716 1.00 89.19 312 VAL A C 1
ATOM 2275 O O . VAL A 1 312 ? -23.230 -15.227 34.829 1.00 89.19 312 VAL A O 1
ATOM 2278 N N . ASP A 1 313 ? -24.991 -14.019 34.105 1.00 85.12 313 ASP A N 1
ATOM 2279 C CA . ASP A 1 313 ? -24.247 -12.844 33.620 1.00 85.12 313 ASP A CA 1
ATOM 2280 C C . ASP A 1 313 ? -22.999 -13.180 32.782 1.00 85.12 313 ASP A C 1
ATOM 2282 O O . ASP A 1 313 ? -21.947 -12.559 32.906 1.00 85.12 313 ASP A O 1
ATOM 2286 N N . GLY A 1 314 ? -23.068 -14.243 31.973 1.00 88.56 314 GLY A N 1
ATOM 2287 C CA . GLY A 1 314 ? -21.955 -14.679 31.122 1.00 88.56 314 GLY A CA 1
ATOM 2288 C C . GLY A 1 314 ? -20.731 -15.240 31.864 1.00 88.56 314 GLY A C 1
ATOM 2289 O O . GLY A 1 314 ? -19.762 -15.613 31.204 1.00 88.56 314 GLY A O 1
ATOM 2290 N N . LYS A 1 315 ? -20.759 -15.379 33.199 1.00 91.44 315 LYS A N 1
ATOM 2291 C CA . LYS A 1 315 ? -19.611 -15.847 34.004 1.00 91.44 315 LYS A CA 1
ATOM 2292 C C . LYS A 1 315 ? -19.082 -17.208 33.548 1.00 91.44 315 LYS A C 1
ATOM 2294 O O . LYS A 1 315 ? -17.877 -17.372 33.387 1.00 91.44 315 LYS A O 1
ATOM 2299 N N . ALA A 1 316 ? -19.977 -18.157 33.267 1.00 92.56 316 ALA A N 1
ATOM 2300 C CA . ALA A 1 316 ? -19.605 -19.467 32.729 1.00 92.56 316 ALA A CA 1
ATOM 2301 C C . ALA A 1 316 ? -18.945 -19.391 31.337 1.00 92.56 316 ALA A C 1
ATOM 2303 O O . ALA A 1 316 ? -18.042 -20.170 31.050 1.00 92.56 316 ALA A O 1
ATOM 2304 N N . ASN A 1 317 ? -19.351 -18.442 30.485 1.00 95.00 317 ASN A N 1
ATOM 2305 C CA . ASN A 1 317 ? -18.740 -18.253 29.164 1.00 95.00 317 ASN A CA 1
ATOM 2306 C C . ASN A 1 317 ? -17.339 -17.652 29.297 1.00 95.00 317 ASN A C 1
ATOM 2308 O O . ASN A 1 317 ? -16.417 -18.114 28.639 1.00 95.00 317 ASN A O 1
ATOM 2312 N N . LYS A 1 318 ? -17.166 -16.672 30.193 1.00 95.75 318 LYS A N 1
ATOM 2313 C CA . LYS A 1 318 ? -15.860 -16.063 30.469 1.00 95.75 318 LYS A CA 1
ATOM 2314 C C . LYS A 1 318 ? -14.867 -17.083 31.034 1.00 95.75 318 LYS A C 1
ATOM 2316 O O . LYS A 1 318 ? -13.721 -17.112 30.599 1.00 95.75 318 LYS A O 1
ATOM 2321 N N . ALA A 1 319 ? -15.316 -17.936 31.958 1.00 96.12 319 ALA A N 1
ATOM 2322 C CA . ALA A 1 319 ? -14.507 -19.032 32.490 1.00 96.12 319 ALA A CA 1
ATOM 2323 C C . ALA A 1 319 ? -14.119 -20.038 31.392 1.00 96.12 319 ALA A C 1
ATOM 2325 O O . ALA A 1 319 ? -12.959 -20.426 31.306 1.00 96.12 319 ALA A O 1
ATOM 2326 N N . LEU A 1 320 ? -15.056 -20.390 30.502 1.00 97.12 320 LEU A N 1
ATOM 2327 C CA . LEU A 1 320 ? -14.773 -21.264 29.363 1.00 97.12 320 LEU A CA 1
ATOM 2328 C C . LEU A 1 320 ? -13.742 -20.656 28.398 1.00 97.12 320 LEU A C 1
ATOM 2330 O O . LEU A 1 320 ? -12.784 -21.334 28.042 1.00 97.12 320 LEU A O 1
ATOM 2334 N N . CYS A 1 321 ? -13.920 -19.398 27.980 1.00 97.06 321 CYS A N 1
ATOM 2335 C CA . CYS A 1 321 ? -12.975 -18.729 27.081 1.00 97.06 321 CYS A CA 1
ATOM 2336 C C . CYS A 1 321 ? -11.576 -18.657 27.696 1.00 97.06 321 CYS A C 1
ATOM 2338 O O . CYS A 1 321 ? -10.601 -18.939 27.011 1.00 97.06 321 CYS A O 1
ATOM 2340 N N . LYS A 1 322 ? -11.482 -18.337 28.994 1.00 96.31 322 LYS A N 1
ATOM 2341 C CA . LYS A 1 322 ? -10.209 -18.315 29.723 1.00 96.31 322 LYS A CA 1
ATOM 2342 C C . LYS A 1 322 ? -9.527 -19.687 29.704 1.00 96.31 322 LYS A C 1
ATOM 2344 O O . LYS A 1 322 ? -8.351 -19.770 29.378 1.00 96.31 322 LYS A O 1
ATOM 2349 N N . LEU A 1 323 ? -10.276 -20.746 30.004 1.00 96.12 323 LEU A N 1
ATOM 2350 C CA . LEU A 1 323 ? -9.763 -22.113 30.037 1.00 96.12 323 LEU A CA 1
ATOM 2351 C C . LEU A 1 323 ? -9.259 -22.586 28.660 1.00 96.12 323 LEU A C 1
ATOM 2353 O O . LEU A 1 323 ? -8.209 -23.214 28.564 1.00 96.12 323 LEU A O 1
ATOM 2357 N N . ILE A 1 324 ? -9.991 -22.266 27.589 1.00 96.19 324 ILE A N 1
ATOM 2358 C CA . ILE A 1 324 ? -9.576 -22.576 26.213 1.00 96.19 324 ILE A CA 1
ATOM 2359 C C . ILE A 1 324 ? -8.340 -21.762 25.818 1.00 96.19 324 ILE A C 1
ATOM 2361 O O . ILE A 1 324 ? -7.421 -22.321 25.231 1.00 96.19 324 ILE A O 1
ATOM 2365 N N . ALA A 1 325 ? -8.295 -20.474 26.166 1.00 93.88 325 ALA A N 1
ATOM 2366 C CA . ALA A 1 325 ? -7.164 -19.598 25.873 1.00 93.88 325 ALA A CA 1
ATOM 2367 C C . ALA A 1 325 ? -5.863 -20.105 26.518 1.00 93.88 325 ALA A C 1
ATOM 2369 O O . ALA A 1 325 ? -4.849 -20.234 25.835 1.00 93.88 325 ALA A O 1
ATOM 2370 N N . GLU A 1 326 ? -5.918 -20.476 27.803 1.00 93.25 326 GLU A N 1
ATOM 2371 C CA . GLU A 1 326 ? -4.781 -21.051 28.534 1.00 93.25 326 GLU A CA 1
ATOM 2372 C C . GLU A 1 326 ? -4.282 -22.346 27.883 1.00 93.25 326 GLU A C 1
ATOM 2374 O O . GLU A 1 326 ? -3.079 -22.521 27.699 1.00 93.25 326 GLU A O 1
ATOM 2379 N N . ARG A 1 327 ? -5.196 -23.242 27.488 1.00 92.94 327 ARG A N 1
ATOM 2380 C CA . ARG A 1 327 ? -4.824 -24.529 26.889 1.00 92.94 327 ARG A CA 1
ATOM 2381 C C . ARG A 1 327 ? -4.286 -24.395 25.460 1.00 92.94 327 ARG A C 1
ATOM 2383 O O . ARG A 1 327 ? -3.396 -25.154 25.085 1.00 92.94 327 ARG A O 1
ATOM 2390 N N . ALA A 1 328 ? -4.822 -23.454 24.684 1.00 89.44 328 ALA A N 1
ATOM 2391 C CA . ALA A 1 328 ? -4.410 -23.178 23.309 1.00 89.44 328 ALA A CA 1
ATOM 2392 C C . ALA A 1 328 ? -3.176 -22.263 23.206 1.00 89.44 328 ALA A C 1
ATOM 2394 O O . ALA A 1 328 ? -2.662 -22.074 22.109 1.00 89.44 328 ALA A O 1
ATOM 2395 N N . GLY A 1 329 ? -2.696 -21.693 24.318 1.00 88.69 329 GLY A N 1
ATOM 2396 C CA . GLY A 1 329 ? -1.521 -20.818 24.325 1.00 88.69 329 GLY A CA 1
ATOM 2397 C C . GLY A 1 329 ? -1.767 -19.429 23.726 1.00 88.69 329 GLY A C 1
ATOM 2398 O O . GLY A 1 329 ? -0.829 -18.808 23.233 1.00 88.69 329 GLY A O 1
ATOM 2399 N N . VAL A 1 330 ? -3.007 -18.926 23.768 1.00 87.25 330 VAL A N 1
ATOM 2400 C CA . VAL A 1 330 ? -3.384 -17.612 23.211 1.00 87.25 330 VAL A CA 1
ATOM 2401 C C . VAL A 1 330 ? -3.930 -16.658 24.283 1.00 87.25 330 VAL A C 1
ATOM 2403 O O . VAL A 1 330 ? -4.427 -17.108 25.318 1.00 87.25 330 VAL A O 1
ATOM 2406 N N . PRO A 1 331 ? -3.897 -15.326 24.069 1.00 85.94 331 PRO A N 1
ATOM 2407 C CA . PRO A 1 331 ? -4.535 -14.372 24.976 1.00 85.94 331 PRO A CA 1
ATOM 2408 C C . PRO A 1 331 ? -6.058 -14.593 25.089 1.00 85.94 331 PRO A C 1
ATOM 2410 O O . PRO A 1 331 ? -6.709 -14.841 24.074 1.00 85.94 331 PRO A O 1
ATOM 2413 N N . PRO A 1 332 ? -6.687 -14.406 26.270 1.00 86.25 332 PRO A N 1
ATOM 2414 C CA . PRO A 1 332 ? -8.139 -14.558 26.432 1.00 86.25 332 PRO A CA 1
ATOM 2415 C C . PRO A 1 332 ? -8.994 -13.663 25.525 1.00 86.25 332 PRO A C 1
ATOM 2417 O O . PRO A 1 332 ? -10.137 -14.006 25.238 1.00 86.25 332 PRO A O 1
ATOM 2420 N N . SER A 1 333 ? -8.457 -12.527 25.068 1.00 88.00 333 SER A N 1
ATOM 2421 C CA . SER A 1 333 ? -9.113 -11.636 24.101 1.00 88.00 333 SER A CA 1
ATOM 2422 C C . SER A 1 333 ? -9.304 -12.269 22.720 1.00 88.00 333 SER A C 1
ATOM 2424 O O . SER A 1 333 ? -10.162 -11.814 21.973 1.00 88.00 333 SER A O 1
ATOM 2426 N N . ARG A 1 334 ? -8.551 -13.329 22.398 1.00 91.06 334 ARG A N 1
ATOM 2427 C CA . ARG A 1 334 ? -8.622 -14.067 21.129 1.00 91.06 334 ARG A CA 1
ATOM 2428 C C . ARG A 1 334 ? -9.593 -15.247 21.151 1.00 91.06 334 ARG A C 1
ATOM 2430 O O . ARG A 1 334 ? -9.660 -15.985 20.175 1.00 91.06 334 ARG A O 1
ATOM 2437 N N . VAL A 1 335 ? -10.335 -15.445 22.243 1.00 95.12 335 VAL A N 1
ATOM 2438 C CA . VAL A 1 335 ? -11.272 -16.567 22.391 1.00 95.12 335 VAL A CA 1
ATOM 2439 C C . VAL A 1 335 ? -12.674 -16.061 22.700 1.00 95.12 335 VAL A C 1
ATOM 2441 O O . VAL A 1 335 ? -12.922 -15.475 23.756 1.00 95.12 335 VAL A O 1
ATOM 2444 N N . ALA A 1 336 ? -13.630 -16.345 21.817 1.00 95.50 336 ALA A N 1
ATOM 2445 C CA . ALA A 1 336 ? -15.000 -15.860 21.943 1.00 95.50 336 ALA A CA 1
ATOM 2446 C C . ALA A 1 336 ? -16.042 -16.960 21.713 1.00 95.50 336 ALA A C 1
ATOM 2448 O O . ALA A 1 336 ? -15.923 -17.798 20.824 1.00 95.50 336 ALA A O 1
ATOM 2449 N N . VAL A 1 337 ? -17.125 -16.931 22.494 1.00 95.69 337 VAL A N 1
ATOM 2450 C CA . VAL A 1 337 ? -18.319 -17.737 22.202 1.00 95.69 337 VAL A CA 1
ATOM 2451 C C . VAL A 1 337 ? -19.117 -17.026 21.111 1.00 95.69 337 VAL A C 1
ATOM 2453 O O . VAL A 1 337 ? -19.869 -16.098 21.404 1.00 95.69 337 VAL A O 1
ATOM 2456 N N . VAL A 1 338 ? -18.988 -17.484 19.868 1.00 94.81 338 VAL A N 1
ATOM 2457 C CA . VAL A 1 338 ? -19.667 -16.891 18.701 1.00 94.81 338 VAL A CA 1
ATOM 2458 C C . VAL A 1 338 ? -21.082 -17.441 18.493 1.00 94.81 338 VAL A C 1
ATOM 2460 O O . VAL A 1 338 ? -21.921 -16.798 17.868 1.00 94.81 338 VAL A O 1
ATOM 2463 N N . ARG A 1 339 ? -21.401 -18.614 19.063 1.00 94.75 339 ARG A N 1
ATOM 2464 C CA . ARG A 1 339 ? -22.759 -19.188 19.048 1.00 94.75 339 ARG A CA 1
ATOM 2465 C C . ARG A 1 339 ? -23.083 -19.906 20.353 1.00 94.75 339 ARG A C 1
ATOM 2467 O O . ARG A 1 339 ? -22.217 -20.510 20.978 1.00 94.75 339 ARG A O 1
ATOM 2474 N N . GLY A 1 340 ? -24.356 -19.885 20.751 1.00 91.00 340 GLY A N 1
ATOM 2475 C CA . GLY A 1 340 ? -24.828 -20.644 21.916 1.00 91.00 340 GLY A CA 1
ATOM 2476 C C . GLY A 1 340 ? -24.534 -19.973 23.262 1.00 91.00 340 GLY A C 1
ATOM 2477 O O . GLY A 1 340 ? -24.415 -20.648 24.280 1.00 91.00 340 GLY A O 1
ATOM 2478 N N . VAL A 1 341 ? -24.450 -18.639 23.310 1.00 89.75 341 VAL A N 1
ATOM 2479 C CA . VAL A 1 341 ? -24.161 -17.859 24.534 1.00 89.75 341 VAL A CA 1
ATOM 2480 C C . VAL A 1 341 ? -25.051 -18.268 25.720 1.00 89.75 341 VAL A C 1
ATOM 2482 O O . VAL A 1 341 ? -24.538 -18.435 26.827 1.00 89.75 341 VAL A O 1
ATOM 2485 N N . LYS A 1 342 ? -26.351 -18.503 25.478 1.00 89.12 342 LYS A N 1
ATOM 2486 C CA . LYS A 1 342 ? -27.350 -18.951 26.473 1.00 89.12 342 LYS A CA 1
ATOM 2487 C C . LYS A 1 342 ? -27.549 -20.480 26.532 1.00 89.12 342 LYS A C 1
ATOM 2489 O O . LYS A 1 342 ? -28.351 -20.955 27.329 1.00 89.12 342 LYS A O 1
ATOM 2494 N N . SER A 1 343 ? -26.844 -21.244 25.697 1.00 92.56 343 SER A N 1
ATOM 2495 C CA . SER A 1 343 ? -26.940 -22.708 25.599 1.00 92.56 343 SER A CA 1
ATOM 2496 C C . SER A 1 343 ? -25.748 -23.400 26.271 1.00 92.56 343 SER A C 1
ATOM 2498 O O . SER A 1 343 ? -24.696 -22.791 26.482 1.00 92.56 343 SER A O 1
ATOM 2500 N N . ARG A 1 344 ? -25.912 -24.684 26.612 1.00 90.62 344 ARG A N 1
ATOM 2501 C CA . ARG A 1 344 ? -24.799 -25.564 27.008 1.00 90.62 344 ARG A CA 1
ATOM 2502 C C . ARG A 1 344 ? -23.963 -25.994 25.807 1.00 90.62 344 ARG A C 1
ATOM 2504 O O . ARG A 1 344 ? -22.771 -26.213 25.972 1.00 90.62 344 ARG A O 1
ATOM 2511 N N . ASP A 1 345 ? -24.569 -26.065 24.629 1.00 95.12 345 ASP A N 1
ATOM 2512 C CA . ASP A 1 345 ? -23.873 -26.326 23.374 1.00 95.12 345 ASP A CA 1
ATOM 2513 C C . ASP A 1 345 ? -23.452 -24.987 22.759 1.00 95.12 345 ASP A C 1
ATOM 2515 O O . ASP A 1 345 ? -24.277 -24.088 22.555 1.00 95.12 345 ASP A O 1
ATOM 2519 N N . LYS A 1 346 ? -22.153 -24.834 22.524 1.00 93.88 346 LYS A N 1
ATOM 2520 C CA . LYS A 1 346 ? -21.503 -23.580 22.149 1.00 93.88 346 LYS A CA 1
ATOM 2521 C C . LYS A 1 346 ? -20.627 -23.786 20.926 1.00 93.88 346 LYS A C 1
ATOM 2523 O O . LYS A 1 346 ? -20.086 -24.868 20.735 1.00 93.88 346 LYS A O 1
ATOM 2528 N N . LEU A 1 347 ? -20.454 -22.731 20.140 1.00 96.50 347 LEU A N 1
ATOM 2529 C CA . LEU A 1 347 ? -19.374 -22.639 19.163 1.00 96.50 347 LEU A CA 1
ATOM 2530 C C . LEU A 1 347 ? -18.395 -21.595 19.680 1.00 96.50 347 LEU A C 1
ATOM 2532 O O . LEU A 1 347 ? -18.795 -20.448 19.913 1.00 96.50 347 LEU A O 1
ATOM 2536 N N . VAL A 1 348 ? -17.159 -22.015 19.914 1.00 96.56 348 VAL A N 1
ATOM 2537 C CA . VAL A 1 348 ? -16.079 -21.146 20.376 1.00 96.56 348 VAL A CA 1
ATOM 2538 C C . VAL A 1 348 ? -15.125 -20.917 19.221 1.00 96.56 348 VAL A C 1
ATOM 2540 O O . VAL A 1 348 ? -14.734 -21.866 18.548 1.00 96.56 348 VAL A O 1
ATOM 2543 N N . GLU A 1 349 ? -14.796 -19.657 18.997 1.00 95.56 349 GLU A N 1
ATOM 2544 C CA . GLU A 1 349 ? -13.838 -19.198 18.006 1.00 95.56 349 GLU A CA 1
ATOM 2545 C C . GLU A 1 349 ? -12.535 -18.799 18.699 1.00 95.56 349 GLU A C 1
ATOM 2547 O O . GLU A 1 349 ? -12.572 -18.213 19.785 1.00 95.56 349 GLU A O 1
ATOM 2552 N N . ILE A 1 350 ? -11.407 -19.159 18.091 1.00 94.56 350 ILE A N 1
ATOM 2553 C CA . ILE A 1 350 ? -10.058 -18.980 18.626 1.00 94.56 350 ILE A CA 1
ATOM 2554 C C . ILE A 1 350 ? -9.200 -18.380 17.514 1.00 94.56 350 ILE A C 1
ATOM 2556 O O . ILE A 1 350 ? -9.005 -19.014 16.481 1.00 94.56 350 ILE A O 1
ATOM 2560 N N . GLN A 1 351 ? -8.711 -17.161 17.72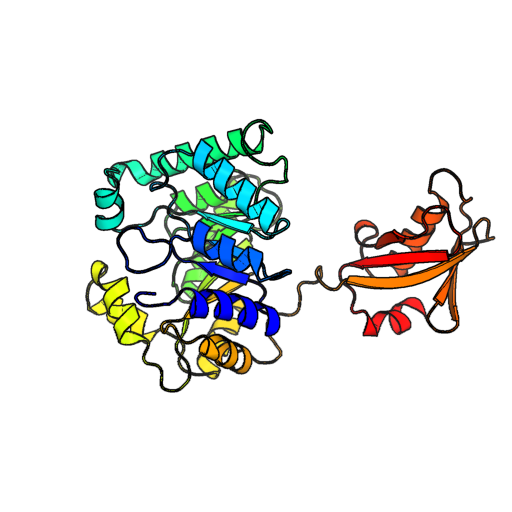4 1.00 89.19 351 GLN A N 1
ATOM 2561 C CA . GLN A 1 351 ? -7.860 -16.454 16.767 1.00 89.19 351 GLN A CA 1
ATOM 2562 C C . GLN A 1 351 ? -6.376 -16.765 17.001 1.00 89.19 351 GLN A C 1
ATOM 2564 O O . GLN A 1 351 ? -5.907 -16.792 18.142 1.00 89.19 351 GLN A O 1
ATOM 2569 N N . GLY A 1 352 ? -5.622 -16.906 15.914 1.00 81.06 352 GLY A N 1
ATOM 2570 C CA . GLY A 1 352 ? -4.208 -17.271 15.904 1.00 81.06 352 GLY A CA 1
ATOM 2571 C C . GLY A 1 352 ? -3.937 -18.752 16.178 1.00 81.06 352 GLY A C 1
ATOM 2572 O O . GLY A 1 352 ? -2.896 -19.044 16.759 1.00 81.06 352 GLY A O 1
ATOM 2573 N N . VAL A 1 353 ? -4.868 -19.654 15.835 1.00 82.00 353 VAL A N 1
ATOM 2574 C CA . VAL A 1 353 ? -4.683 -21.111 15.967 1.00 82.00 353 VAL A CA 1
ATOM 2575 C C . VAL A 1 353 ? -5.172 -21.841 14.719 1.00 82.00 353 VAL A C 1
ATOM 2577 O O . VAL A 1 353 ? -6.329 -21.674 14.331 1.00 82.00 353 VAL A O 1
ATOM 2580 N N . ASP A 1 354 ? -4.330 -22.710 14.161 1.00 80.75 354 ASP A N 1
ATOM 2581 C CA . ASP A 1 354 ? -4.676 -23.634 13.081 1.00 80.75 354 ASP A CA 1
ATOM 2582 C C . ASP A 1 354 ? -5.777 -24.612 13.526 1.00 80.75 354 ASP A C 1
ATOM 2584 O O . ASP A 1 354 ? -5.677 -25.307 14.547 1.00 80.75 354 ASP A O 1
ATOM 2588 N N . ALA A 1 355 ? -6.840 -24.704 12.724 1.00 81.69 355 ALA A N 1
ATOM 2589 C CA . ALA A 1 355 ? -7.945 -25.624 12.951 1.00 81.69 355 ALA A CA 1
ATOM 2590 C C . ALA A 1 355 ? -7.489 -27.093 13.016 1.00 81.69 355 ALA A C 1
ATOM 2592 O O . ALA A 1 355 ? -8.070 -27.866 13.782 1.00 81.69 355 ALA A O 1
ATOM 2593 N N . ALA A 1 356 ? -6.445 -27.480 12.273 1.00 79.94 356 ALA A N 1
ATOM 2594 C CA . ALA A 1 356 ? -5.917 -28.844 12.285 1.00 79.94 356 ALA A CA 1
ATOM 2595 C C . ALA A 1 356 ? -5.136 -29.173 13.573 1.00 79.94 356 ALA A C 1
ATOM 2597 O O . ALA A 1 356 ? -5.165 -30.315 14.037 1.00 79.94 356 ALA A O 1
ATOM 2598 N N . ALA A 1 357 ? -4.491 -28.180 14.194 1.00 81.75 357 ALA A N 1
ATOM 2599 C CA . ALA A 1 357 ? -3.756 -28.346 15.450 1.00 81.75 357 ALA A CA 1
ATOM 2600 C C . ALA A 1 357 ? -4.676 -28.389 16.685 1.00 81.75 357 ALA A C 1
ATOM 2602 O O . ALA A 1 357 ? -4.298 -28.902 17.746 1.00 81.75 357 ALA A O 1
ATOM 2603 N N . LEU A 1 358 ? -5.900 -27.868 16.560 1.00 85.50 358 LEU A N 1
ATOM 2604 C CA . LEU A 1 358 ? -6.796 -27.628 17.687 1.00 85.50 358 LEU A CA 1
ATOM 2605 C C . LEU A 1 358 ? -7.142 -28.877 18.527 1.00 85.50 358 LEU A C 1
ATOM 2607 O O . LEU A 1 358 ? -7.120 -28.772 19.760 1.00 85.50 358 LEU A O 1
ATOM 2611 N N . PRO A 1 359 ? -7.419 -30.064 17.946 1.00 86.00 359 PRO A N 1
ATOM 2612 C CA . PRO A 1 359 ? -7.672 -31.267 18.738 1.00 86.00 359 PRO A CA 1
ATOM 2613 C C . PRO A 1 359 ? -6.475 -31.682 19.602 1.00 86.00 359 PRO A C 1
ATOM 2615 O O . PRO A 1 359 ? -6.665 -32.100 20.743 1.00 86.00 359 PRO A O 1
ATOM 2618 N N . GLY A 1 360 ? -5.248 -31.519 19.094 1.00 85.25 360 GLY A N 1
ATOM 2619 C CA . GLY A 1 360 ? -4.019 -31.810 19.838 1.00 85.25 360 GLY A CA 1
ATOM 2620 C C . GLY A 1 360 ? -3.759 -30.805 20.960 1.00 85.25 360 GLY A C 1
ATOM 2621 O O . GLY A 1 360 ? -3.350 -31.188 22.056 1.00 85.25 360 GLY A O 1
ATOM 2622 N N . LEU A 1 361 ? -4.067 -29.527 20.720 1.00 88.06 361 LEU A N 1
ATOM 2623 C CA . LEU A 1 361 ? -3.943 -28.476 21.729 1.00 88.06 361 LEU A CA 1
ATOM 2624 C C . LEU A 1 361 ? -4.955 -28.649 22.863 1.00 88.06 361 LEU A C 1
ATOM 2626 O O . LEU A 1 361 ? -4.586 -28.498 24.018 1.00 88.06 361 LEU A O 1
ATOM 2630 N N . LEU A 1 362 ? -6.216 -28.979 22.570 1.00 89.31 362 LEU A N 1
ATOM 2631 C CA . LEU A 1 362 ? -7.286 -29.009 23.580 1.00 89.31 362 LEU A CA 1
ATOM 2632 C C . LEU A 1 362 ? -7.582 -30.403 24.160 1.00 89.31 362 LEU A C 1
ATOM 2634 O O . LEU A 1 362 ? -8.313 -30.501 25.146 1.00 89.31 362 LEU A O 1
ATOM 2638 N N . GLY A 1 363 ? -7.070 -31.470 23.542 1.00 76.06 363 GLY A N 1
ATOM 2639 C CA . GLY A 1 363 ? -7.404 -32.858 23.877 1.00 76.06 363 GLY A CA 1
ATOM 2640 C C . GLY A 1 363 ? -6.465 -33.564 24.857 1.00 76.06 363 GLY A C 1
ATOM 2641 O O . GLY A 1 363 ? -6.789 -34.680 25.262 1.00 76.06 363 GLY A O 1
ATOM 2642 N N . GLY A 1 364 ? -5.325 -32.957 25.209 1.00 58.97 364 GLY A N 1
ATOM 2643 C CA . GLY A 1 364 ? -4.329 -33.550 26.117 1.00 58.97 364 GLY A CA 1
ATOM 2644 C C . GLY A 1 364 ? -4.482 -33.178 27.582 1.00 58.97 364 GLY A C 1
ATOM 2645 O O . GLY A 1 364 ? -5.058 -32.094 27.855 1.00 58.97 364 GLY A O 1
#